Protein AF-A0A4Q2KDT8-F1 (afdb_monomer)

Structure (mmCIF, N/CA/C/O backbone):
data_AF-A0A4Q2KDT8-F1
#
_entry.id   AF-A0A4Q2KDT8-F1
#
loop_
_atom_site.group_PDB
_atom_site.id
_atom_site.type_symbol
_atom_site.label_atom_id
_atom_site.label_alt_id
_atom_site.label_comp_id
_atom_site.label_asym_id
_atom_site.label_entity_id
_atom_site.label_seq_id
_atom_site.pdbx_PDB_ins_code
_atom_site.Cartn_x
_atom_site.Cartn_y
_atom_site.Cartn_z
_atom_site.occupancy
_atom_site.B_iso_or_equiv
_atom_site.auth_seq_id
_atom_site.auth_comp_id
_atom_site.auth_asym_id
_atom_site.auth_atom_id
_atom_site.pdbx_PDB_model_num
ATOM 1 N N . MET A 1 1 ? 7.916 -15.748 7.417 1.00 33.69 1 MET A N 1
ATOM 2 C CA . MET A 1 1 ? 6.650 -15.087 7.020 1.00 33.69 1 MET A CA 1
ATOM 3 C C . MET A 1 1 ? 6.365 -15.453 5.563 1.00 33.69 1 MET A C 1
ATOM 5 O O . MET A 1 1 ? 7.306 -15.429 4.778 1.00 33.69 1 MET A O 1
ATOM 9 N N . GLN A 1 2 ? 5.157 -15.908 5.202 1.00 28.17 2 GLN A N 1
ATOM 10 C CA . GLN A 1 2 ? 4.865 -16.320 3.818 1.00 28.17 2 GLN A CA 1
ATOM 11 C C . GLN A 1 2 ? 5.041 -15.113 2.885 1.00 28.17 2 GLN A C 1
ATOM 13 O O . GLN A 1 2 ? 4.454 -14.059 3.125 1.00 28.17 2 GLN A O 1
ATOM 18 N N . MET A 1 3 ? 5.866 -15.243 1.837 1.00 39.00 3 MET A N 1
ATOM 19 C CA . MET A 1 3 ? 5.819 -14.293 0.723 1.00 39.00 3 MET A CA 1
ATOM 20 C C . MET A 1 3 ? 4.364 -14.237 0.273 1.00 39.00 3 MET A C 1
ATOM 22 O O . MET A 1 3 ? 3.781 -15.286 0.002 1.00 39.00 3 MET A O 1
ATOM 26 N N . LYS A 1 4 ? 3.765 -13.041 0.253 1.00 51.00 4 LYS A N 1
ATOM 27 C CA . LYS A 1 4 ? 2.399 -12.885 -0.237 1.00 51.00 4 LYS A CA 1
ATOM 28 C C . LYS A 1 4 ? 2.351 -13.451 -1.652 1.00 51.00 4 LYS A C 1
ATOM 30 O O . LYS A 1 4 ? 2.942 -12.884 -2.572 1.00 51.00 4 LYS A O 1
ATOM 35 N N . ASN A 1 5 ? 1.695 -14.594 -1.789 1.00 56.81 5 ASN A N 1
ATOM 36 C CA . ASN A 1 5 ? 1.525 -15.252 -3.066 1.00 56.81 5 ASN A CA 1
ATOM 37 C C . ASN A 1 5 ? 0.515 -14.425 -3.851 1.00 56.81 5 ASN A C 1
ATOM 39 O O . ASN A 1 5 ? -0.661 -14.406 -3.500 1.00 56.81 5 ASN A O 1
ATOM 43 N N . TYR A 1 6 ? 0.993 -13.697 -4.860 1.00 63.75 6 TYR A N 1
ATOM 44 C CA . TYR A 1 6 ? 0.096 -13.030 -5.792 1.00 63.75 6 TYR A CA 1
ATOM 45 C C . TYR A 1 6 ? -0.628 -14.105 -6.609 1.00 63.75 6 TYR A C 1
ATOM 47 O O . TYR A 1 6 ? 0.012 -14.899 -7.301 1.00 63.75 6 TYR A O 1
ATOM 55 N N . GLU A 1 7 ? -1.949 -14.160 -6.511 1.00 66.75 7 GLU A N 1
ATOM 56 C CA . GLU A 1 7 ? -2.794 -15.100 -7.248 1.00 66.75 7 GLU A CA 1
ATOM 57 C C . GLU A 1 7 ? -2.907 -14.696 -8.723 1.00 66.75 7 GLU A C 1
ATOM 59 O O . GLU A 1 7 ? -3.059 -15.546 -9.610 1.00 66.75 7 GLU A O 1
ATOM 64 N N . ASP A 1 8 ? -2.793 -13.395 -9.019 1.00 72.62 8 ASP A N 1
ATOM 65 C CA . ASP A 1 8 ? -2.925 -12.897 -10.380 1.00 72.62 8 ASP A CA 1
ATOM 66 C C . ASP A 1 8 ? -1.665 -13.176 -11.215 1.00 72.62 8 ASP A C 1
ATOM 68 O O . ASP A 1 8 ? -0.682 -12.426 -11.227 1.00 72.62 8 ASP A O 1
ATOM 72 N N . LYS A 1 9 ? -1.733 -14.246 -12.017 1.00 73.62 9 LYS A N 1
ATOM 73 C CA . LYS A 1 9 ? -0.688 -14.637 -12.980 1.00 73.62 9 LYS A CA 1
ATOM 74 C C . LYS A 1 9 ? -0.298 -13.509 -13.949 1.00 73.62 9 LYS A C 1
ATOM 76 O O . LYS A 1 9 ? 0.808 -13.528 -14.498 1.00 73.62 9 LYS A O 1
ATOM 81 N N . ARG A 1 10 ? -1.166 -12.510 -14.170 1.00 78.44 10 ARG A N 1
ATOM 82 C CA . ARG A 1 10 ? -0.870 -11.357 -15.036 1.00 78.44 10 ARG A CA 1
ATOM 83 C C . ARG A 1 10 ? 0.247 -10.488 -14.470 1.00 78.44 10 ARG A C 1
ATOM 85 O O . ARG A 1 10 ? 1.001 -9.939 -15.270 1.00 78.44 10 ARG A O 1
ATOM 92 N N . ILE A 1 11 ? 0.409 -10.412 -13.146 1.00 74.56 11 ILE A N 1
ATOM 93 C CA . ILE A 1 11 ? 1.508 -9.677 -12.497 1.00 74.56 11 ILE A CA 1
ATOM 94 C C . ILE A 1 11 ? 2.850 -10.231 -12.979 1.00 74.56 11 ILE A C 1
ATOM 96 O O . ILE A 1 11 ? 3.671 -9.493 -13.523 1.00 74.56 11 ILE A O 1
ATOM 100 N N . PHE A 1 12 ? 3.031 -11.549 -12.891 1.00 75.81 12 PHE A N 1
ATOM 101 C CA . PHE A 1 12 ? 4.254 -12.227 -13.326 1.00 75.81 12 PHE A CA 1
ATOM 102 C C . PHE A 1 12 ? 4.491 -12.092 -14.832 1.00 75.81 12 PHE A C 1
ATOM 104 O O . PHE A 1 12 ? 5.618 -11.849 -15.255 1.00 75.81 12 PHE A O 1
ATOM 111 N N . LYS A 1 13 ? 3.430 -12.184 -15.647 1.00 77.62 13 LYS A N 1
ATOM 112 C CA . LYS A 1 13 ? 3.530 -11.979 -17.100 1.00 77.62 13 LYS A CA 1
ATOM 113 C C . LYS A 1 13 ? 4.038 -10.574 -17.441 1.00 77.62 13 LYS A C 1
ATOM 115 O O . LYS A 1 13 ? 4.933 -10.440 -18.269 1.00 77.62 13 LYS A O 1
ATOM 120 N N . GLN A 1 14 ? 3.487 -9.537 -16.807 1.00 83.88 14 GLN A N 1
ATOM 121 C CA . GLN A 1 14 ? 3.924 -8.159 -17.043 1.00 83.88 14 GLN A CA 1
ATOM 122 C C . GLN A 1 14 ? 5.361 -7.928 -16.559 1.00 83.88 14 GLN A C 1
ATOM 124 O O . GLN A 1 14 ? 6.151 -7.308 -17.260 1.00 83.88 14 GLN A O 1
ATOM 129 N N . LEU A 1 15 ? 5.746 -8.476 -15.408 1.00 78.88 15 LEU A N 1
ATOM 130 C CA . LEU A 1 15 ? 7.118 -8.350 -14.907 1.00 78.88 15 LEU A CA 1
ATOM 131 C C . LEU A 1 15 ? 8.132 -9.094 -15.787 1.00 78.88 15 LEU A C 1
ATOM 133 O O . LEU A 1 15 ? 9.231 -8.595 -16.009 1.00 78.88 15 LEU A O 1
ATOM 137 N N . ALA A 1 16 ? 7.756 -10.236 -16.369 1.00 77.62 16 ALA A N 1
ATOM 138 C CA . ALA A 1 16 ? 8.583 -10.938 -17.350 1.00 77.62 16 ALA A CA 1
ATOM 139 C C . ALA A 1 16 ? 8.778 -10.121 -18.641 1.00 77.62 16 ALA A C 1
ATOM 141 O O . ALA A 1 16 ? 9.883 -10.071 -19.189 1.00 77.62 16 ALA A O 1
ATOM 142 N N . TRP A 1 17 ? 7.726 -9.444 -19.113 1.00 81.25 17 TRP A N 1
ATOM 143 C CA . TRP A 1 17 ? 7.820 -8.523 -20.251 1.00 81.25 17 TRP A CA 1
ATOM 144 C C . TRP A 1 17 ? 8.701 -7.317 -19.926 1.00 81.25 17 TRP A C 1
ATOM 146 O O . TRP A 1 17 ? 9.566 -6.967 -20.727 1.00 81.25 17 TRP A O 1
ATOM 156 N N . ALA A 1 18 ? 8.559 -6.752 -18.724 1.00 84.06 18 ALA A N 1
ATOM 157 C CA . ALA A 1 18 ? 9.415 -5.673 -18.252 1.00 84.06 18 ALA A CA 1
ATOM 158 C C . ALA A 1 18 ? 10.888 -6.083 -18.218 1.00 84.06 18 ALA A C 1
ATOM 160 O O . ALA A 1 18 ? 11.738 -5.410 -18.798 1.00 84.06 18 ALA A O 1
ATOM 161 N N . LYS A 1 19 ? 11.178 -7.248 -17.633 1.00 81.44 19 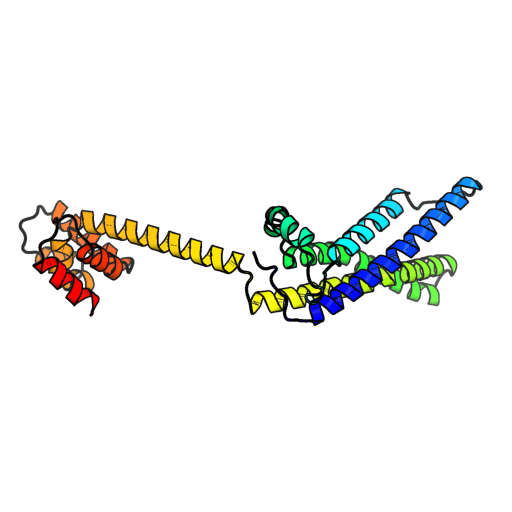LYS A N 1
ATOM 162 C CA . LYS A 1 19 ? 12.523 -7.823 -17.590 1.00 81.44 19 LYS A CA 1
ATOM 163 C C . LYS A 1 19 ? 13.122 -7.977 -18.986 1.00 81.44 19 LYS A C 1
ATOM 165 O O . LYS A 1 19 ? 14.264 -7.582 -19.195 1.00 81.44 19 LYS A O 1
ATOM 170 N N . SER A 1 20 ? 12.350 -8.517 -19.927 1.00 83.88 20 SER A N 1
ATOM 171 C CA . SER A 1 20 ? 12.799 -8.714 -21.309 1.00 83.88 20 SER A CA 1
ATOM 172 C C . SER A 1 20 ? 13.132 -7.380 -21.984 1.00 83.88 20 SER A C 1
ATOM 174 O O . SER A 1 20 ? 14.193 -7.254 -22.591 1.00 83.88 20 SER A O 1
ATOM 176 N N . GLY A 1 21 ? 12.282 -6.361 -21.809 1.00 87.00 21 GLY A N 1
ATOM 177 C CA . GLY A 1 21 ? 12.529 -5.011 -22.320 1.00 87.00 21 GLY A CA 1
ATOM 178 C C . GLY A 1 21 ? 13.798 -4.375 -21.742 1.00 87.00 21 GLY A C 1
ATOM 179 O O . GLY A 1 21 ? 14.623 -3.869 -22.503 1.00 87.00 21 GLY A O 1
ATOM 180 N N . TYR A 1 22 ? 14.019 -4.484 -20.425 1.00 86.88 22 TYR A N 1
ATOM 181 C CA . TYR A 1 22 ? 15.258 -4.019 -19.788 1.00 86.88 22 TYR A CA 1
ATOM 182 C C . TYR A 1 22 ? 16.491 -4.779 -20.269 1.00 86.88 22 TYR A C 1
ATOM 184 O O . TYR A 1 22 ? 17.522 -4.166 -20.516 1.00 86.88 22 TYR A O 1
ATOM 192 N N . THR A 1 23 ? 16.410 -6.100 -20.441 1.00 85.44 23 THR A N 1
ATOM 193 C CA . THR A 1 23 ? 17.538 -6.890 -20.952 1.00 85.44 23 THR A CA 1
ATOM 194 C C . THR A 1 23 ? 17.930 -6.453 -22.360 1.00 85.44 23 THR A C 1
ATOM 196 O O . THR A 1 23 ? 19.110 -6.203 -22.602 1.00 85.44 23 THR A O 1
ATOM 199 N N . ILE A 1 24 ? 16.957 -6.295 -23.262 1.00 88.50 24 ILE A N 1
ATOM 200 C CA . ILE A 1 24 ? 17.212 -5.816 -24.627 1.00 88.50 24 ILE A CA 1
ATOM 201 C C . ILE A 1 24 ? 17.821 -4.409 -24.587 1.00 88.50 24 ILE A C 1
ATOM 203 O O . ILE A 1 24 ? 18.844 -4.169 -25.225 1.00 88.50 24 ILE A O 1
ATOM 207 N N . PHE A 1 25 ? 17.251 -3.495 -23.795 1.00 89.44 25 PHE A N 1
ATOM 208 C CA . PHE A 1 25 ? 17.765 -2.130 -23.666 1.00 89.44 25 PHE A CA 1
ATOM 209 C C . PHE A 1 25 ? 19.204 -2.091 -23.125 1.00 89.44 25 PHE A C 1
ATOM 211 O O . PHE A 1 25 ? 20.046 -1.386 -23.677 1.00 89.44 25 PHE A O 1
ATOM 218 N N . THR A 1 26 ? 19.524 -2.889 -22.100 1.00 88.38 26 THR A N 1
ATOM 219 C CA . THR A 1 26 ? 20.888 -2.989 -21.556 1.00 88.38 26 THR A CA 1
ATOM 220 C C . THR A 1 26 ? 21.882 -3.454 -22.616 1.00 88.38 26 THR A C 1
ATOM 222 O O . THR A 1 26 ? 22.951 -2.862 -22.732 1.00 88.38 26 THR A O 1
ATOM 225 N N . ILE A 1 27 ? 21.536 -4.482 -23.402 1.00 89.56 27 ILE A N 1
ATOM 226 C CA . ILE A 1 27 ? 22.403 -4.990 -24.476 1.00 89.56 27 ILE A CA 1
ATOM 227 C C . ILE A 1 27 ? 22.659 -3.892 -25.513 1.00 89.56 27 ILE A C 1
ATOM 229 O O . ILE A 1 27 ? 23.808 -3.658 -25.880 1.00 89.56 27 ILE A O 1
ATOM 233 N N . LEU A 1 28 ? 21.614 -3.180 -25.945 1.00 88.31 28 LEU A N 1
ATOM 234 C CA . LEU A 1 28 ? 21.740 -2.102 -26.929 1.00 88.31 28 LEU A CA 1
ATOM 235 C C . LEU A 1 28 ? 22.633 -0.960 -26.426 1.00 88.31 28 LEU A C 1
ATOM 237 O O . LEU A 1 28 ? 23.551 -0.547 -27.131 1.00 88.31 28 LEU A O 1
ATOM 241 N N . ILE A 1 29 ? 22.417 -0.482 -25.197 1.00 87.25 29 ILE A N 1
ATOM 242 C CA . ILE A 1 29 ? 23.246 0.580 -24.609 1.00 87.25 29 ILE A CA 1
ATOM 243 C C . ILE A 1 29 ? 24.693 0.119 -24.426 1.00 87.25 29 ILE A C 1
ATOM 245 O O . ILE A 1 29 ? 25.613 0.895 -24.672 1.00 87.25 29 ILE A O 1
ATOM 249 N N . PHE A 1 30 ? 24.911 -1.138 -24.040 1.00 87.44 30 PHE A N 1
ATOM 250 C CA . PHE A 1 30 ? 26.252 -1.696 -23.900 1.00 87.44 30 PHE A CA 1
ATOM 251 C C . PHE A 1 30 ? 27.001 -1.755 -25.240 1.00 87.44 30 PHE A C 1
ATOM 253 O O . PHE A 1 30 ? 28.164 -1.363 -25.309 1.00 87.44 30 PHE A O 1
ATOM 260 N N . LEU A 1 31 ? 26.330 -2.162 -26.323 1.00 87.50 31 LEU A N 1
ATOM 261 C CA . LEU A 1 31 ? 26.911 -2.148 -27.670 1.00 87.50 31 LEU A CA 1
ATOM 262 C C . LEU A 1 31 ? 27.257 -0.726 -28.132 1.00 87.50 31 LEU A C 1
ATOM 264 O O . LEU A 1 31 ? 28.340 -0.505 -28.673 1.00 87.50 31 LEU A O 1
ATOM 268 N N . ILE A 1 32 ? 26.377 0.249 -27.876 1.00 84.62 32 ILE A N 1
ATOM 269 C CA . ILE A 1 32 ? 26.636 1.662 -28.201 1.00 84.62 32 ILE A CA 1
ATOM 270 C C . ILE A 1 32 ? 27.821 2.196 -27.390 1.00 84.62 32 ILE A C 1
ATOM 272 O O . ILE A 1 32 ? 28.681 2.883 -27.938 1.00 84.62 32 ILE A O 1
ATOM 276 N N . PHE A 1 33 ? 27.905 1.844 -26.106 1.00 84.25 33 PHE A N 1
ATOM 277 C CA . PHE A 1 33 ? 29.017 2.223 -25.239 1.00 84.25 33 PHE A CA 1
ATOM 278 C C . PHE A 1 33 ? 30.357 1.677 -25.755 1.00 84.25 33 PHE A C 1
ATOM 280 O O . PHE A 1 33 ? 31.323 2.433 -25.855 1.00 84.25 33 PHE A O 1
ATOM 287 N N . ILE A 1 34 ? 30.414 0.400 -26.157 1.00 85.25 34 ILE A N 1
ATOM 288 C CA . ILE A 1 34 ? 31.614 -0.188 -26.777 1.00 85.25 34 ILE A CA 1
ATOM 289 C C . ILE A 1 34 ? 31.968 0.539 -28.079 1.00 85.25 34 ILE A C 1
ATOM 291 O O . ILE A 1 34 ? 33.131 0.881 -28.290 1.00 85.25 34 ILE A O 1
ATOM 295 N N . GLY A 1 35 ? 30.982 0.814 -28.937 1.00 83.38 35 GLY A N 1
ATOM 296 C CA . GLY A 1 35 ? 31.203 1.546 -30.186 1.00 83.38 35 GLY A CA 1
ATOM 297 C C . GLY A 1 35 ? 31.786 2.944 -29.958 1.00 83.38 35 GLY A C 1
ATOM 298 O O . GLY A 1 35 ? 32.744 3.333 -30.629 1.00 83.38 35 GLY A O 1
ATOM 299 N N . ALA A 1 36 ? 31.270 3.675 -28.966 1.00 80.06 36 ALA A N 1
ATOM 300 C CA . ALA A 1 36 ? 31.794 4.981 -28.570 1.00 80.06 36 ALA A CA 1
ATOM 301 C C . ALA A 1 36 ? 33.237 4.890 -28.040 1.00 80.06 36 ALA A C 1
ATOM 303 O O . ALA A 1 36 ? 34.075 5.735 -28.367 1.00 80.06 36 ALA A O 1
ATOM 304 N N . LEU A 1 37 ? 33.550 3.841 -27.273 1.00 82.12 37 LEU A N 1
ATOM 305 C CA . LEU A 1 37 ? 34.892 3.588 -26.749 1.00 82.12 37 LEU A CA 1
ATOM 306 C C . LEU A 1 37 ? 35.886 3.319 -27.888 1.00 82.12 37 LEU A C 1
ATOM 308 O O . LEU A 1 37 ? 36.930 3.964 -27.950 1.00 82.12 37 LEU A O 1
ATOM 312 N N . ILE A 1 38 ? 35.528 2.455 -28.843 1.00 83.94 38 ILE A N 1
ATOM 313 C CA . ILE A 1 38 ? 36.342 2.172 -30.037 1.00 83.94 38 ILE A CA 1
ATOM 314 C C . ILE A 1 38 ? 36.552 3.442 -30.875 1.00 83.94 38 ILE A C 1
ATOM 316 O O . ILE A 1 38 ? 37.674 3.733 -31.280 1.00 83.94 38 ILE A O 1
ATOM 320 N N . SER A 1 39 ? 35.498 4.233 -31.105 1.00 79.31 39 SER A N 1
ATOM 321 C CA . SER A 1 39 ? 35.597 5.494 -31.857 1.00 79.31 39 SER A CA 1
ATOM 322 C C . SER A 1 39 ? 36.572 6.478 -31.206 1.00 79.31 39 SER A C 1
ATOM 324 O O . SER A 1 39 ? 37.377 7.099 -31.901 1.00 79.31 39 SER A O 1
ATOM 326 N N . THR A 1 40 ? 36.530 6.577 -29.875 1.00 77.88 40 THR A N 1
ATOM 327 C CA . THR A 1 40 ? 37.443 7.423 -29.095 1.00 77.88 40 THR A CA 1
ATOM 328 C C . THR A 1 40 ? 38.892 6.943 -29.227 1.00 77.88 40 THR A C 1
ATOM 330 O O . THR A 1 40 ? 39.787 7.759 -29.433 1.00 77.88 40 THR A O 1
ATOM 333 N N . LEU A 1 41 ? 39.129 5.626 -29.189 1.00 81.19 41 LEU A N 1
ATOM 334 C CA . LEU A 1 41 ? 40.465 5.040 -29.370 1.00 81.19 41 LEU A CA 1
ATOM 335 C C . LEU A 1 41 ? 41.046 5.288 -30.771 1.00 81.19 41 LEU A C 1
ATOM 337 O O . LEU A 1 41 ? 42.256 5.435 -30.910 1.00 81.19 41 LEU A O 1
ATOM 341 N N . ILE A 1 42 ? 40.200 5.367 -31.803 1.00 85.69 42 ILE A N 1
ATOM 342 C CA . ILE A 1 42 ? 40.608 5.628 -33.198 1.00 85.69 42 ILE A CA 1
ATOM 343 C C . ILE A 1 42 ? 40.782 7.144 -33.464 1.00 85.69 42 ILE A C 1
ATOM 345 O O . ILE A 1 42 ? 41.037 7.570 -34.587 1.00 85.69 42 ILE A O 1
ATOM 349 N N . GLY A 1 43 ? 40.661 7.994 -32.437 1.00 74.25 43 GLY A N 1
ATOM 350 C CA . GLY A 1 43 ? 40.866 9.441 -32.557 1.00 74.25 43 GLY A CA 1
ATOM 351 C C . GLY A 1 43 ? 39.712 10.184 -33.236 1.00 74.25 43 GLY A C 1
ATOM 352 O O . GLY A 1 43 ? 39.849 11.361 -33.565 1.00 74.25 43 GLY A O 1
ATOM 353 N N . LYS A 1 44 ? 38.557 9.532 -33.430 1.00 72.31 44 LYS A N 1
ATOM 354 C CA . LYS A 1 44 ? 37.327 10.218 -33.836 1.00 72.31 44 LYS A CA 1
ATOM 355 C C . LYS A 1 44 ? 36.673 10.806 -32.590 1.00 72.31 44 LYS A C 1
ATOM 357 O O . LYS A 1 44 ? 36.236 10.066 -31.708 1.00 72.31 44 LYS A O 1
ATOM 362 N N . THR A 1 45 ? 36.591 12.131 -32.518 1.00 59.09 45 THR A N 1
ATOM 363 C CA . THR A 1 45 ? 35.910 12.842 -31.431 1.00 59.09 45 THR A CA 1
ATOM 364 C C . THR A 1 4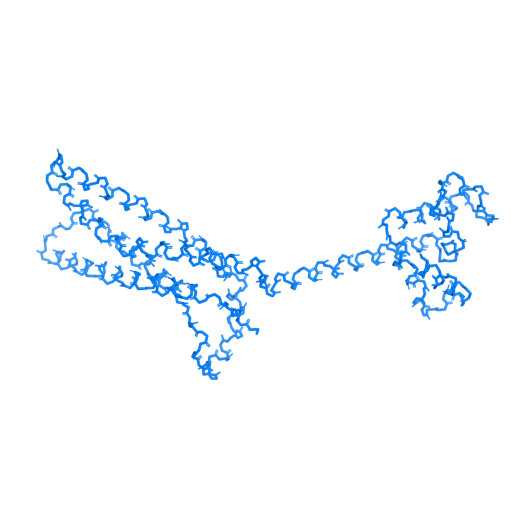5 ? 34.436 12.444 -31.385 1.00 59.09 45 THR A C 1
ATOM 366 O O . THR A 1 45 ? 33.643 12.806 -32.254 1.00 59.09 45 THR A O 1
ATOM 369 N N . VAL A 1 46 ? 34.050 11.695 -30.349 1.00 58.41 46 VAL A N 1
ATOM 370 C CA . VAL A 1 46 ? 32.641 11.452 -30.029 1.00 58.41 46 VAL A CA 1
ATOM 371 C C . VAL A 1 46 ? 32.096 12.741 -29.422 1.00 58.41 46 VAL A C 1
ATOM 373 O O . VAL A 1 46 ? 32.277 13.031 -28.242 1.00 58.41 46 VAL A O 1
ATOM 376 N N . SER A 1 47 ? 31.498 13.566 -30.271 1.00 54.34 47 SER A N 1
ATOM 377 C CA . SER A 1 47 ? 30.943 14.859 -29.891 1.00 54.34 47 SER A CA 1
ATOM 378 C C . SER A 1 47 ? 29.652 14.684 -29.064 1.00 54.34 47 SER A C 1
ATOM 380 O O . SER A 1 47 ? 28.724 13.994 -29.481 1.00 54.34 47 SER A O 1
ATOM 382 N N . TYR A 1 48 ? 29.605 15.332 -27.894 1.00 51.22 48 TYR A N 1
ATOM 383 C CA . TYR A 1 48 ? 28.437 15.705 -27.067 1.00 51.22 48 TYR A CA 1
ATOM 384 C C . TYR A 1 48 ? 27.616 14.683 -26.263 1.00 51.22 48 TYR A C 1
ATOM 386 O O . TYR A 1 48 ? 26.840 15.131 -25.416 1.00 51.22 48 TYR A O 1
ATOM 394 N N . ILE A 1 49 ? 27.780 13.362 -26.385 1.00 56.00 49 ILE A N 1
ATOM 395 C CA . ILE A 1 49 ? 27.132 12.458 -25.412 1.00 56.00 49 ILE A CA 1
ATOM 396 C C . ILE A 1 49 ? 28.074 12.227 -24.235 1.00 56.00 49 ILE A C 1
ATOM 398 O O . ILE A 1 49 ? 29.001 11.425 -24.297 1.00 56.00 49 ILE A O 1
ATOM 402 N N . SER A 1 50 ? 27.816 12.962 -23.153 1.00 67.12 50 SER A N 1
ATOM 403 C CA . SER A 1 50 ? 28.497 12.807 -21.869 1.00 67.12 50 SER A CA 1
ATOM 404 C C . SER A 1 50 ? 28.546 11.330 -21.465 1.00 67.12 50 SER A C 1
ATOM 406 O O . SER A 1 50 ? 27.505 10.676 -21.415 1.00 67.12 50 SER A O 1
ATOM 408 N N . TRP A 1 51 ? 29.730 10.800 -21.141 1.00 73.00 51 TRP A N 1
ATOM 409 C CA . TRP A 1 51 ? 29.907 9.435 -20.616 1.00 73.00 51 TRP A CA 1
ATOM 410 C C . TRP A 1 51 ? 28.947 9.119 -19.459 1.00 73.00 51 TRP A C 1
ATOM 412 O O . TRP A 1 51 ? 28.478 7.990 -19.308 1.00 73.00 51 TRP A O 1
ATOM 422 N N . TRP A 1 52 ? 28.574 10.153 -18.702 1.00 75.81 52 TRP A N 1
ATOM 423 C CA . TRP A 1 52 ? 27.576 10.099 -17.644 1.00 75.81 52 TRP A CA 1
ATOM 424 C C . TRP A 1 52 ? 26.186 9.675 -18.123 1.00 75.81 52 TRP A C 1
ATOM 426 O O . TRP A 1 52 ? 25.494 8.976 -17.389 1.00 75.81 52 TRP A O 1
ATOM 436 N N . LEU A 1 53 ? 25.780 10.027 -19.347 1.00 77.56 53 LEU A N 1
ATOM 437 C CA . LEU A 1 53 ? 24.503 9.593 -19.914 1.00 77.56 53 LEU A CA 1
ATOM 438 C C . LEU A 1 53 ? 24.495 8.079 -20.154 1.00 77.56 53 LEU A C 1
ATOM 440 O O . LEU A 1 53 ? 23.530 7.418 -19.785 1.00 77.56 53 LEU A O 1
ATOM 444 N N . TYR A 1 54 ? 25.574 7.508 -20.697 1.00 77.25 54 TYR A N 1
ATOM 445 C CA . TYR A 1 54 ? 25.675 6.057 -20.892 1.00 77.25 54 TYR A CA 1
ATOM 446 C C . TYR A 1 54 ? 25.651 5.302 -19.564 1.00 77.25 54 TYR A C 1
ATOM 448 O O . TYR A 1 54 ? 24.898 4.339 -19.413 1.00 77.25 54 TYR A O 1
ATOM 456 N N . ILE A 1 55 ? 26.419 5.780 -18.581 1.00 80.81 55 ILE A N 1
ATOM 457 C CA . ILE A 1 55 ? 26.443 5.210 -17.229 1.00 80.81 55 ILE A CA 1
ATOM 458 C C . ILE A 1 55 ? 25.048 5.288 -16.596 1.00 80.81 55 ILE A C 1
ATOM 460 O O . ILE A 1 55 ? 24.552 4.294 -16.068 1.00 80.81 55 ILE A O 1
ATOM 464 N N . TYR A 1 56 ? 24.371 6.432 -16.705 1.00 83.00 56 TYR A N 1
ATOM 465 C CA . TYR A 1 56 ? 23.012 6.616 -16.200 1.00 83.00 56 TYR A CA 1
ATOM 466 C C . TYR A 1 56 ? 22.001 5.669 -16.869 1.00 83.00 56 TYR A C 1
ATOM 468 O O . TYR A 1 56 ? 21.186 5.036 -16.190 1.00 83.00 56 TYR A O 1
ATOM 476 N N . LEU A 1 57 ? 22.058 5.517 -18.195 1.00 83.31 57 LEU A N 1
ATOM 477 C CA . LEU A 1 57 ? 21.174 4.610 -18.932 1.00 83.31 57 LEU A CA 1
ATOM 478 C C . LEU A 1 57 ? 21.412 3.140 -18.551 1.00 83.31 57 LEU A C 1
ATOM 480 O O . LEU A 1 57 ? 20.440 2.403 -18.381 1.00 83.31 57 LEU A O 1
ATOM 484 N N . LEU A 1 58 ? 22.666 2.732 -18.335 1.00 83.31 58 LEU A N 1
ATOM 485 C CA . LEU A 1 58 ? 23.006 1.391 -17.848 1.00 83.31 58 LEU A CA 1
ATOM 486 C C . LEU A 1 58 ? 22.501 1.156 -16.422 1.00 83.31 58 LEU A C 1
ATOM 488 O O . LEU A 1 58 ? 21.821 0.161 -16.178 1.00 83.31 58 LEU A O 1
ATOM 492 N N . ILE A 1 59 ? 22.771 2.081 -15.494 1.00 84.06 59 ILE A N 1
ATOM 493 C CA . ILE A 1 59 ? 22.333 1.970 -14.094 1.00 84.06 59 ILE A CA 1
ATOM 494 C C . ILE A 1 59 ? 20.808 1.872 -14.020 1.00 84.06 59 ILE A C 1
ATOM 496 O O . ILE A 1 59 ? 20.282 0.963 -13.380 1.00 84.06 59 ILE A O 1
ATOM 500 N N . THR A 1 60 ? 20.083 2.759 -14.710 1.00 81.00 60 THR A N 1
ATOM 501 C CA . THR A 1 60 ? 18.612 2.717 -14.708 1.00 81.00 60 THR A CA 1
ATOM 502 C C . THR A 1 60 ? 18.076 1.419 -15.312 1.00 81.00 60 THR A C 1
ATOM 504 O O . THR A 1 60 ? 17.126 0.853 -14.778 1.00 81.00 60 THR A O 1
ATOM 507 N N . SER A 1 61 ? 18.708 0.882 -16.357 1.00 82.81 61 SER A N 1
ATOM 508 C CA . SER A 1 61 ? 18.306 -0.407 -16.931 1.00 82.81 61 SER A CA 1
ATOM 509 C C . SER A 1 61 ? 18.551 -1.586 -15.983 1.00 82.81 61 SER A C 1
ATOM 511 O O . SER A 1 61 ? 17.693 -2.456 -15.829 1.00 82.81 61 SER A O 1
ATOM 513 N N . ILE A 1 62 ? 19.695 -1.603 -15.292 1.00 82.88 62 ILE A N 1
ATOM 514 C CA . ILE A 1 62 ? 20.036 -2.639 -14.307 1.00 82.88 62 ILE A CA 1
ATOM 515 C C . ILE A 1 62 ? 19.066 -2.594 -13.122 1.00 82.88 62 ILE A C 1
ATOM 517 O O . ILE A 1 62 ? 18.554 -3.634 -12.707 1.00 82.88 62 ILE A O 1
ATOM 521 N N . ILE A 1 63 ? 18.760 -1.401 -12.606 1.00 81.31 63 ILE A N 1
ATOM 522 C CA . ILE A 1 63 ? 17.788 -1.231 -11.519 1.00 81.31 63 ILE A CA 1
ATOM 523 C C . ILE A 1 63 ? 16.394 -1.691 -11.976 1.00 81.31 63 ILE A C 1
ATOM 525 O O . ILE A 1 63 ? 15.736 -2.444 -11.258 1.00 81.31 63 ILE A O 1
ATOM 529 N N . GLY A 1 64 ? 15.967 -1.334 -13.192 1.00 75.88 64 GLY A N 1
ATOM 530 C CA . GLY A 1 64 ? 14.702 -1.800 -13.771 1.00 75.88 64 GLY A CA 1
ATOM 531 C C . GLY A 1 64 ? 14.631 -3.317 -13.917 1.00 75.88 64 GLY A C 1
ATOM 532 O O . GLY A 1 64 ? 13.620 -3.941 -13.578 1.00 75.88 64 GLY A O 1
ATOM 533 N N . TRP A 1 65 ? 15.737 -3.941 -14.322 1.00 80.12 65 TRP A N 1
ATOM 534 C CA . TRP A 1 65 ? 15.876 -5.393 -14.376 1.00 80.12 65 TRP A CA 1
ATOM 535 C C . TRP A 1 65 ? 15.765 -6.040 -12.987 1.00 80.12 65 TRP A C 1
ATOM 537 O O . TRP A 1 65 ? 15.046 -7.028 -12.824 1.00 80.12 65 TRP A O 1
ATOM 547 N N . MET A 1 66 ? 16.397 -5.458 -11.961 1.00 77.75 66 MET A N 1
ATOM 548 C CA . MET A 1 66 ? 16.282 -5.917 -10.570 1.00 77.75 66 MET A CA 1
ATOM 549 C C . MET A 1 66 ? 14.865 -5.749 -10.007 1.00 77.75 66 MET A C 1
ATOM 551 O O . MET A 1 66 ? 14.403 -6.584 -9.230 1.00 77.75 66 MET A O 1
ATOM 555 N N . ILE A 1 67 ? 14.154 -4.688 -10.390 1.00 72.50 67 ILE A N 1
ATOM 556 C CA . ILE A 1 67 ? 12.756 -4.457 -9.996 1.00 72.50 67 ILE A CA 1
ATOM 557 C C . ILE A 1 67 ? 11.821 -5.464 -10.669 1.00 72.50 67 ILE A C 1
ATOM 559 O O . ILE A 1 67 ? 10.867 -5.926 -10.046 1.00 72.50 67 ILE A O 1
ATOM 563 N N . SER A 1 68 ? 12.143 -5.851 -11.902 1.00 68.44 68 SER A N 1
ATOM 564 C CA . SER A 1 68 ? 11.388 -6.823 -12.699 1.00 68.44 68 SER A CA 1
ATOM 565 C C . SER A 1 68 ? 11.710 -8.283 -12.354 1.00 68.44 68 SER A C 1
ATOM 567 O O . SER A 1 68 ? 11.053 -9.197 -12.854 1.00 68.44 68 SER A O 1
ATOM 569 N N . ASN A 1 69 ? 12.710 -8.535 -11.502 1.00 66.62 69 ASN A N 1
ATOM 570 C CA . ASN A 1 69 ? 13.002 -9.875 -11.006 1.00 66.62 69 ASN A CA 1
ATOM 571 C C . ASN A 1 69 ? 11.934 -10.308 -10.003 1.00 66.62 69 ASN A C 1
ATOM 573 O O . ASN A 1 69 ? 12.014 -10.030 -8.808 1.00 66.62 69 ASN A O 1
ATOM 577 N N . VAL A 1 70 ? 10.960 -11.061 -10.501 1.00 55.38 70 VAL A N 1
ATOM 578 C CA . VAL A 1 70 ? 10.019 -11.809 -9.673 1.00 55.38 70 VAL A CA 1
ATOM 579 C C . VAL A 1 70 ? 10.095 -13.273 -10.068 1.00 55.38 70 VAL A C 1
ATOM 581 O O . VAL A 1 70 ? 9.945 -13.625 -11.237 1.00 55.38 70 VAL A O 1
ATOM 584 N N . LYS A 1 71 ? 10.383 -14.128 -9.083 1.00 47.62 71 LYS A N 1
ATOM 585 C CA . LYS A 1 71 ? 10.378 -15.577 -9.276 1.00 47.62 71 LYS A CA 1
ATOM 586 C C . LYS A 1 71 ? 8.929 -16.082 -9.219 1.00 47.62 71 LYS A C 1
ATOM 588 O O . LYS A 1 71 ? 8.222 -15.719 -8.278 1.00 47.62 71 LYS A O 1
ATOM 593 N N . PRO A 1 72 ? 8.470 -16.874 -10.202 1.00 41.06 72 PRO A N 1
ATOM 594 C CA . PRO A 1 72 ? 7.158 -17.508 -10.145 1.00 41.06 72 PRO A CA 1
ATOM 595 C C . PRO A 1 72 ? 7.102 -18.557 -9.021 1.00 41.06 72 PRO A C 1
ATOM 597 O O . PRO A 1 72 ? 8.100 -19.190 -8.691 1.00 41.06 72 PRO A O 1
ATOM 600 N N . ILE A 1 73 ? 5.907 -18.751 -8.460 1.00 39.00 73 ILE A N 1
ATOM 601 C CA . ILE A 1 73 ? 5.625 -19.562 -7.258 1.00 39.00 73 ILE A CA 1
ATOM 602 C C . ILE A 1 73 ? 5.852 -21.082 -7.450 1.00 39.00 73 ILE A C 1
ATOM 604 O O . ILE A 1 73 ? 5.875 -21.819 -6.473 1.00 39.00 73 ILE A O 1
ATOM 608 N N . ASN A 1 74 ? 6.092 -21.570 -8.671 1.00 31.97 74 ASN A N 1
ATOM 609 C CA . ASN A 1 74 ? 6.172 -23.013 -8.949 1.00 31.97 74 ASN A CA 1
ATOM 610 C C . ASN A 1 74 ? 7.588 -23.613 -9.035 1.00 31.97 74 ASN A C 1
ATOM 612 O O . ASN A 1 74 ? 7.716 -24.789 -9.368 1.00 31.97 74 ASN A O 1
ATOM 616 N N . GLU A 1 75 ? 8.649 -22.871 -8.714 1.00 36.12 75 GLU A N 1
ATOM 617 C CA . GLU A 1 75 ? 9.959 -23.493 -8.478 1.00 36.12 75 GLU A CA 1
ATOM 618 C C . GLU A 1 75 ? 10.107 -23.815 -6.992 1.00 36.12 75 GLU A C 1
ATOM 620 O O . GLU A 1 75 ? 10.142 -22.912 -6.155 1.00 36.12 75 GLU A O 1
ATOM 625 N N . ASN A 1 76 ? 10.200 -25.109 -6.668 1.00 34.91 76 ASN A N 1
ATOM 626 C CA . ASN A 1 76 ? 10.513 -25.592 -5.325 1.00 34.91 76 ASN A CA 1
ATOM 627 C C . ASN A 1 76 ? 11.727 -24.830 -4.771 1.00 34.91 76 ASN A C 1
ATOM 629 O O . ASN A 1 76 ? 12.861 -25.026 -5.212 1.00 34.91 76 ASN A O 1
ATOM 633 N N . LEU A 1 77 ? 11.488 -23.947 -3.799 1.00 45.62 77 LEU A N 1
ATOM 634 C CA . LEU A 1 77 ? 12.543 -23.191 -3.134 1.00 45.62 77 LEU A CA 1
ATOM 635 C C . LEU A 1 77 ? 13.462 -24.177 -2.402 1.00 45.62 77 LEU A C 1
ATOM 637 O O . LEU A 1 77 ? 13.073 -24.800 -1.417 1.00 45.62 77 LEU A O 1
ATOM 641 N N . THR A 1 78 ? 14.697 -24.326 -2.879 1.00 44.25 78 THR A N 1
ATOM 642 C CA . THR A 1 78 ? 15.745 -25.098 -2.187 1.00 44.25 78 THR A CA 1
ATOM 643 C C . THR A 1 78 ? 15.925 -24.638 -0.732 1.00 44.25 78 THR A C 1
ATOM 645 O O . THR A 1 78 ? 15.927 -23.438 -0.466 1.00 44.25 78 THR A O 1
ATOM 648 N N . LYS A 1 79 ? 16.174 -25.572 0.205 1.00 44.50 79 LYS A N 1
ATOM 649 C CA . LYS A 1 79 ? 16.359 -25.316 1.658 1.00 44.50 79 LYS A CA 1
ATOM 650 C C . LYS A 1 79 ? 17.299 -24.142 1.990 1.00 44.50 79 LYS A C 1
ATOM 652 O O . LYS A 1 79 ? 17.039 -23.390 2.921 1.00 44.50 79 LYS A O 1
ATOM 657 N N . LYS A 1 80 ? 18.348 -23.928 1.190 1.00 42.88 80 LYS A N 1
ATOM 658 C CA . LYS A 1 80 ? 19.312 -22.821 1.356 1.00 42.88 80 LYS A CA 1
ATOM 659 C C . LYS A 1 80 ? 18.690 -21.433 1.124 1.00 42.88 80 LYS A C 1
ATOM 661 O O . LYS A 1 80 ? 19.112 -20.449 1.714 1.00 42.88 80 LYS A O 1
ATOM 666 N N . GLN A 1 81 ? 17.662 -21.352 0.279 1.00 41.31 81 GLN A N 1
ATOM 667 C CA . GLN A 1 81 ? 16.914 -20.122 0.011 1.00 41.31 81 GLN A CA 1
ATOM 668 C C . GLN A 1 81 ? 15.834 -19.850 1.061 1.00 41.31 81 GLN A C 1
ATOM 670 O O . GLN A 1 81 ? 15.396 -18.709 1.143 1.00 41.31 81 GLN A O 1
ATOM 675 N N . MET A 1 82 ? 15.436 -20.857 1.854 1.00 41.12 82 MET A N 1
ATOM 676 C CA . MET A 1 82 ? 14.529 -20.688 2.994 1.00 41.12 82 MET A CA 1
ATOM 677 C C . MET A 1 82 ? 15.217 -20.023 4.194 1.00 41.12 82 MET A C 1
ATOM 679 O O . MET A 1 82 ? 14.587 -19.216 4.864 1.00 41.12 82 MET A O 1
ATOM 683 N N . GLN A 1 83 ? 16.510 -20.285 4.419 1.00 42.56 83 GLN A N 1
ATOM 684 C CA . GLN A 1 83 ? 17.294 -19.607 5.466 1.00 42.56 83 GLN A CA 1
ATOM 685 C C . GLN A 1 83 ? 17.522 -18.114 5.162 1.00 42.56 83 GLN A C 1
ATOM 687 O O . GLN A 1 83 ? 17.441 -17.289 6.060 1.00 42.56 83 GLN A O 1
ATOM 692 N N . ASN A 1 84 ? 17.665 -17.736 3.886 1.00 44.78 84 ASN A N 1
ATOM 693 C CA . ASN A 1 84 ? 17.771 -16.330 3.455 1.00 44.78 84 ASN A CA 1
ATOM 694 C C . ASN A 1 84 ? 16.437 -15.548 3.482 1.00 44.78 84 ASN A C 1
ATOM 696 O O . ASN A 1 84 ? 16.373 -14.418 2.994 1.00 44.78 84 ASN A O 1
ATOM 700 N N . ILE A 1 85 ? 15.347 -16.142 3.980 1.00 44.22 85 ILE A N 1
ATOM 701 C CA . ILE A 1 85 ? 14.049 -15.460 4.126 1.00 44.22 85 ILE A CA 1
ATOM 702 C C . ILE A 1 85 ? 14.036 -14.589 5.389 1.00 44.22 85 ILE A C 1
ATOM 704 O O . ILE A 1 85 ? 13.374 -13.556 5.384 1.00 44.22 85 ILE A O 1
ATOM 708 N N . GLU A 1 86 ? 14.791 -14.956 6.429 1.00 40.09 86 GLU A N 1
ATOM 709 C CA . GLU A 1 86 ? 14.881 -14.175 7.673 1.00 40.09 86 GLU A CA 1
ATOM 710 C C . GLU A 1 86 ? 15.671 -12.868 7.488 1.00 40.09 86 GLU A C 1
ATOM 712 O O . GLU A 1 86 ? 15.278 -11.838 8.022 1.00 40.09 86 GLU A O 1
ATOM 717 N N . GLU A 1 87 ? 16.707 -12.844 6.640 1.00 38.41 87 GLU A N 1
ATOM 718 C CA . GLU A 1 87 ? 17.419 -11.596 6.302 1.00 38.41 87 GLU A CA 1
ATOM 719 C C . GLU A 1 87 ? 16.623 -10.683 5.349 1.00 38.41 87 GLU A C 1
ATOM 721 O O . GLU A 1 87 ? 16.766 -9.459 5.388 1.00 38.41 87 GLU A O 1
ATOM 726 N N . ARG A 1 88 ? 15.709 -11.243 4.538 1.00 41.66 88 ARG A N 1
ATOM 727 C CA . ARG A 1 88 ? 14.790 -10.453 3.690 1.00 41.66 88 ARG A CA 1
ATOM 728 C C . ARG A 1 88 ? 13.760 -9.657 4.484 1.00 41.66 88 ARG A C 1
ATOM 730 O O . ARG A 1 88 ? 13.156 -8.754 3.910 1.00 41.66 88 ARG A O 1
ATOM 737 N N . ASP A 1 89 ? 13.573 -9.961 5.766 1.00 41.31 89 ASP A N 1
ATOM 738 C CA . ASP A 1 89 ? 12.535 -9.373 6.618 1.00 41.31 89 ASP A CA 1
ATOM 739 C C . ASP A 1 89 ? 12.752 -7.856 6.837 1.00 41.31 89 ASP A C 1
ATOM 741 O O . ASP A 1 89 ? 11.794 -7.082 6.952 1.00 41.31 89 ASP A O 1
ATOM 745 N N . ILE A 1 90 ? 14.012 -7.398 6.778 1.00 36.94 90 ILE A N 1
ATOM 746 C CA . ILE A 1 90 ? 14.395 -5.976 6.849 1.00 36.94 90 ILE A CA 1
ATOM 747 C C . ILE A 1 90 ? 14.120 -5.257 5.512 1.00 36.94 90 ILE A C 1
ATOM 749 O O . ILE A 1 90 ? 13.572 -4.150 5.506 1.00 36.94 90 ILE A O 1
ATOM 753 N N . GLU A 1 91 ? 14.407 -5.896 4.372 1.00 37.91 91 GLU A N 1
ATOM 754 C CA . GLU A 1 91 ? 14.118 -5.347 3.036 1.00 37.91 91 GLU A CA 1
ATOM 755 C C . GLU A 1 91 ? 12.610 -5.274 2.742 1.00 37.91 91 GLU A C 1
ATOM 757 O O . GLU A 1 91 ? 12.134 -4.284 2.176 1.00 37.91 91 GLU A O 1
ATOM 762 N N . THR A 1 92 ? 11.820 -6.268 3.168 1.00 45.28 92 THR A N 1
ATOM 763 C CA . THR A 1 92 ? 10.363 -6.295 2.942 1.00 45.28 92 THR A CA 1
ATOM 764 C C . THR A 1 92 ? 9.594 -5.243 3.736 1.00 45.28 92 THR A C 1
ATOM 766 O O . THR A 1 92 ? 8.518 -4.824 3.303 1.00 45.28 92 THR A O 1
ATOM 769 N N . LYS A 1 93 ? 10.138 -4.763 4.863 1.00 41.81 93 LYS A N 1
ATOM 770 C CA . LYS A 1 93 ? 9.535 -3.672 5.647 1.00 41.81 93 LYS A CA 1
ATOM 771 C C . LYS A 1 93 ? 9.739 -2.302 5.001 1.00 41.81 93 LYS A C 1
ATOM 773 O O . LYS A 1 93 ? 8.845 -1.458 5.077 1.00 41.81 93 LYS A O 1
ATOM 778 N N . PHE A 1 94 ? 10.881 -2.091 4.344 1.00 39.66 94 PHE A N 1
ATOM 779 C CA . PHE A 1 94 ? 11.223 -0.814 3.712 1.00 39.66 94 PHE A CA 1
ATOM 780 C C . PHE A 1 94 ? 10.790 -0.711 2.240 1.00 39.66 94 PHE A C 1
ATOM 782 O O . PHE A 1 94 ? 10.565 0.399 1.761 1.00 39.66 94 PHE A O 1
ATOM 789 N N . TRP A 1 95 ? 10.550 -1.832 1.546 1.00 50.94 95 TRP A N 1
ATOM 790 C CA . TRP A 1 95 ? 10.172 -1.833 0.127 1.00 50.94 95 TRP A CA 1
ATOM 791 C C . TRP A 1 95 ? 8.978 -2.748 -0.190 1.00 50.94 95 TRP A C 1
ATOM 793 O O . TRP A 1 95 ? 9.119 -3.825 -0.766 1.00 50.94 95 TRP A O 1
ATOM 803 N N . ASN A 1 96 ? 7.760 -2.281 0.113 1.00 67.44 96 ASN A N 1
ATOM 804 C CA . ASN A 1 96 ? 6.528 -2.874 -0.429 1.00 67.44 96 ASN A CA 1
ATOM 805 C C . ASN A 1 96 ? 6.609 -2.906 -1.972 1.00 67.44 96 ASN A C 1
ATOM 807 O O . ASN A 1 96 ? 6.862 -1.872 -2.590 1.00 67.44 96 ASN A O 1
ATOM 811 N N . ALA A 1 97 ? 6.360 -4.066 -2.591 1.00 67.44 97 ALA A N 1
ATOM 812 C CA . ALA A 1 97 ? 6.375 -4.244 -4.046 1.00 67.44 97 ALA A CA 1
ATOM 813 C C . ALA A 1 97 ? 5.481 -3.234 -4.790 1.00 67.44 97 ALA A C 1
ATOM 815 O O . ALA A 1 97 ? 5.874 -2.728 -5.839 1.00 67.44 97 ALA A O 1
ATOM 816 N N . GLU A 1 98 ? 4.327 -2.868 -4.222 1.00 73.38 98 GLU A N 1
ATOM 817 C CA . GLU A 1 98 ? 3.461 -1.813 -4.762 1.00 73.38 98 GLU A CA 1
ATOM 818 C C . GLU A 1 98 ? 4.171 -0.452 -4.771 1.00 73.38 98 GLU A C 1
ATOM 820 O O . GLU A 1 98 ? 4.175 0.232 -5.791 1.00 73.38 98 GLU A O 1
ATOM 825 N N . LYS A 1 99 ? 4.821 -0.073 -3.661 1.00 73.88 99 LYS A N 1
ATOM 826 C CA . LYS A 1 99 ? 5.570 1.191 -3.553 1.00 73.88 99 LYS A CA 1
ATOM 827 C C . LYS A 1 99 ? 6.790 1.201 -4.475 1.00 73.88 99 LYS A C 1
ATOM 829 O O . LYS A 1 99 ? 7.043 2.207 -5.127 1.00 73.88 99 LYS A O 1
ATOM 834 N N . LYS A 1 100 ? 7.508 0.078 -4.563 1.00 76.00 100 LYS A N 1
ATOM 835 C CA . LYS A 1 100 ? 8.667 -0.113 -5.445 1.00 76.00 100 LYS A CA 1
ATOM 836 C C . LYS A 1 100 ? 8.275 0.076 -6.911 1.00 76.00 100 LYS A C 1
ATOM 838 O O . LYS A 1 100 ? 8.895 0.877 -7.601 1.00 76.00 100 LYS A O 1
ATOM 843 N N . LEU A 1 101 ? 7.216 -0.599 -7.364 1.00 79.00 101 LEU A N 1
ATOM 844 C CA . LEU A 1 101 ? 6.717 -0.468 -8.736 1.00 79.00 101 LEU A CA 1
ATOM 845 C C . LEU A 1 101 ? 6.135 0.922 -9.013 1.00 79.00 101 LEU A C 1
ATOM 847 O O . LEU A 1 101 ? 6.324 1.442 -10.108 1.00 79.00 101 LEU A O 1
ATOM 851 N N . PHE A 1 102 ? 5.483 1.550 -8.032 1.00 81.12 102 PHE A N 1
ATOM 852 C CA . PHE A 1 102 ? 4.969 2.912 -8.165 1.00 81.12 102 PHE A CA 1
ATOM 853 C C . PHE A 1 102 ? 6.091 3.938 -8.357 1.00 81.12 102 PHE A C 1
ATOM 855 O O . PHE A 1 102 ? 6.099 4.652 -9.358 1.00 81.12 102 PHE A O 1
ATOM 862 N N . ILE A 1 103 ? 7.070 3.972 -7.447 1.00 79.56 103 ILE A N 1
ATOM 863 C CA . ILE A 1 103 ? 8.229 4.876 -7.536 1.00 79.56 103 ILE A CA 1
ATOM 864 C C . ILE A 1 103 ? 8.968 4.644 -8.853 1.00 79.56 103 ILE A C 1
ATOM 866 O O . ILE A 1 103 ? 9.301 5.594 -9.559 1.00 79.56 103 ILE A O 1
ATOM 870 N N . TRP A 1 104 ? 9.158 3.378 -9.225 1.00 82.19 104 TRP A N 1
ATOM 871 C CA . TRP A 1 104 ? 9.805 3.034 -10.480 1.00 82.19 104 TRP A CA 1
ATOM 872 C C . TRP A 1 104 ? 9.019 3.502 -11.706 1.00 82.19 104 TRP A C 1
ATOM 874 O O . TRP A 1 104 ? 9.606 4.047 -12.632 1.00 82.19 104 TRP A O 1
ATOM 884 N N . SER A 1 105 ? 7.689 3.380 -11.697 1.00 80.00 105 SER A N 1
ATOM 885 C CA . SER A 1 105 ? 6.849 3.873 -12.794 1.00 80.00 105 SER A CA 1
ATOM 886 C C . SER A 1 105 ? 6.925 5.394 -12.973 1.00 80.00 105 SER A C 1
ATOM 888 O O . SER A 1 105 ? 6.855 5.873 -14.102 1.00 80.00 105 SER A O 1
ATOM 890 N N . ILE A 1 106 ? 7.139 6.155 -11.891 1.00 80.25 106 ILE A N 1
ATOM 891 C CA . ILE A 1 106 ? 7.364 7.607 -11.960 1.00 80.25 106 ILE A CA 1
ATOM 892 C C . ILE A 1 106 ? 8.721 7.898 -12.601 1.00 80.25 106 ILE A C 1
ATOM 894 O O . ILE A 1 106 ? 8.797 8.709 -13.521 1.00 80.25 106 ILE A O 1
ATOM 898 N N . ILE A 1 107 ? 9.782 7.215 -12.168 1.00 79.75 107 ILE A N 1
ATOM 899 C CA . ILE A 1 107 ? 11.122 7.373 -12.755 1.00 79.75 107 ILE A CA 1
ATOM 900 C C . ILE A 1 107 ? 11.094 7.019 -14.250 1.00 79.75 107 ILE A C 1
ATOM 902 O O . ILE A 1 107 ? 11.668 7.731 -15.072 1.00 79.75 107 ILE A O 1
ATOM 906 N N . GLU A 1 108 ? 10.363 5.967 -14.618 1.00 77.19 108 GLU A N 1
ATOM 907 C CA . GLU A 1 108 ? 10.214 5.536 -16.008 1.00 77.19 108 GLU A CA 1
ATOM 908 C C . GLU A 1 108 ? 9.364 6.484 -16.868 1.00 77.19 108 GLU A C 1
ATOM 910 O O . GLU A 1 108 ? 9.568 6.571 -18.079 1.00 77.19 108 GLU A O 1
ATOM 915 N N . SER A 1 109 ? 8.449 7.251 -16.266 1.00 73.81 109 SER A N 1
ATOM 916 C CA . SER A 1 109 ? 7.604 8.204 -17.002 1.00 73.81 109 SER A CA 1
ATOM 917 C C . SER A 1 109 ? 8.411 9.292 -17.723 1.00 73.81 109 SER A C 1
ATOM 919 O O . SER A 1 109 ? 8.006 9.758 -18.788 1.00 73.81 109 SER A O 1
ATOM 921 N N . VAL A 1 110 ? 9.607 9.617 -17.221 1.00 74.69 110 VAL A N 1
ATOM 922 C CA . VAL A 1 110 ? 10.549 10.524 -17.892 1.00 74.69 110 VAL A CA 1
ATOM 923 C C . VAL A 1 110 ? 10.967 9.964 -19.256 1.00 74.69 110 VAL A C 1
ATOM 925 O O . VAL A 1 110 ? 11.050 10.711 -20.227 1.00 74.69 110 VAL A O 1
ATOM 928 N N . PHE A 1 111 ? 11.162 8.648 -19.383 1.00 70.00 111 PHE A N 1
ATOM 929 C CA . PHE A 1 111 ? 11.531 8.016 -20.656 1.00 70.00 111 PHE A CA 1
ATOM 930 C C . PHE A 1 111 ? 10.364 7.940 -21.646 1.00 70.00 111 PHE A C 1
ATOM 932 O O . PHE A 1 111 ? 10.593 7.951 -22.854 1.00 70.00 111 PHE A O 1
ATOM 939 N N . ILE A 1 112 ? 9.118 7.940 -21.161 1.00 71.12 112 ILE A N 1
ATOM 940 C CA . ILE A 1 112 ? 7.932 8.070 -22.020 1.00 71.12 112 ILE A CA 1
ATOM 941 C C . ILE A 1 112 ? 7.927 9.444 -22.705 1.00 71.12 112 ILE A C 1
ATOM 943 O O . ILE A 1 112 ? 7.630 9.530 -23.894 1.00 71.12 112 ILE A O 1
ATOM 947 N N . LEU A 1 113 ? 8.322 10.510 -22.000 1.00 71.62 113 LEU A N 1
ATOM 948 C CA . LEU A 1 113 ? 8.461 11.841 -22.601 1.00 71.62 113 LEU A CA 1
ATOM 949 C C . LEU A 1 113 ? 9.546 11.855 -23.688 1.00 71.62 113 LEU A C 1
ATOM 951 O O . LEU A 1 113 ? 9.289 12.341 -24.786 1.00 71.62 113 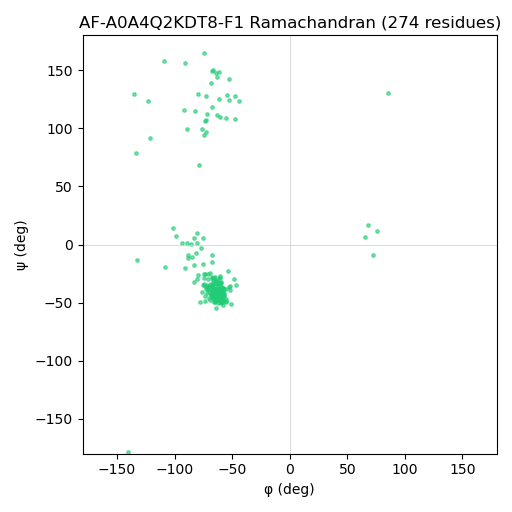LEU A O 1
ATOM 955 N N . TRP A 1 114 ? 10.714 11.250 -23.436 1.00 69.44 114 TRP A N 1
ATOM 956 C CA . TRP A 1 114 ? 11.771 11.096 -24.451 1.00 69.44 114 TRP A CA 1
ATOM 957 C C . TRP A 1 114 ? 11.296 10.330 -25.692 1.00 69.44 114 TRP A C 1
ATOM 959 O O . TRP A 1 114 ? 11.621 10.707 -26.817 1.00 69.44 114 TRP A O 1
ATOM 969 N N . TYR A 1 115 ? 10.481 9.292 -25.504 1.00 72.06 115 TYR A N 1
ATOM 970 C CA . TYR A 1 115 ? 9.867 8.555 -26.606 1.00 72.06 115 TYR A CA 1
ATOM 971 C C . TYR A 1 115 ? 8.900 9.422 -27.431 1.00 72.06 115 TYR A C 1
ATOM 973 O O . TYR A 1 115 ? 8.933 9.378 -28.661 1.00 72.06 115 TYR A O 1
ATOM 981 N N . LEU A 1 116 ? 8.073 10.249 -26.778 1.00 76.56 116 LEU A N 1
ATOM 982 C CA . LEU A 1 116 ? 7.171 11.186 -27.461 1.00 76.56 116 LEU A CA 1
ATOM 983 C C . LEU A 1 116 ? 7.944 12.242 -28.269 1.00 76.56 116 LEU A C 1
ATOM 985 O O . LEU A 1 116 ? 7.565 12.528 -29.403 1.00 76.56 116 LEU A O 1
ATOM 989 N N . PHE A 1 117 ? 9.063 12.752 -27.744 1.00 71.94 117 PHE A N 1
ATOM 990 C CA . PHE A 1 117 ? 9.976 13.617 -28.503 1.00 71.94 117 PHE A CA 1
ATOM 991 C C . PHE A 1 117 ? 10.576 12.905 -29.727 1.00 71.94 117 PHE A C 1
ATOM 993 O O . PHE A 1 117 ? 10.670 13.503 -30.799 1.00 71.94 117 PHE A O 1
ATOM 1000 N N . GLY A 1 118 ? 10.910 11.617 -29.608 1.00 70.06 118 GLY A N 1
ATOM 1001 C CA . GLY A 1 118 ? 11.334 10.789 -30.741 1.00 70.06 118 GLY A CA 1
ATOM 1002 C C . GLY A 1 118 ? 10.255 10.651 -31.824 1.00 70.06 118 GLY A C 1
ATOM 1003 O O . GLY A 1 118 ? 10.563 10.774 -33.007 1.00 70.06 118 GLY A O 1
ATOM 1004 N N . MET A 1 119 ? 8.981 10.478 -31.441 1.00 73.75 119 MET A N 1
ATOM 1005 C CA . MET A 1 119 ? 7.861 10.431 -32.400 1.00 73.75 119 MET A CA 1
ATOM 1006 C C . MET A 1 119 ? 7.661 11.751 -33.141 1.00 73.75 119 MET A C 1
ATOM 1008 O O . MET A 1 119 ? 7.406 11.745 -34.344 1.00 73.75 119 MET A O 1
ATOM 1012 N N . ILE A 1 120 ? 7.819 12.879 -32.447 1.00 75.19 120 ILE A N 1
ATOM 1013 C CA . ILE A 1 120 ? 7.819 14.202 -33.081 1.00 75.19 120 ILE A CA 1
ATOM 1014 C C . ILE A 1 120 ? 8.942 14.269 -34.124 1.00 75.19 120 ILE A C 1
ATOM 1016 O O . ILE A 1 120 ? 8.712 14.720 -35.241 1.00 75.19 120 ILE A O 1
ATOM 1020 N N . GLY A 1 121 ? 10.120 13.723 -33.820 1.00 67.94 121 GLY A N 1
ATOM 1021 C CA . GLY A 1 121 ? 11.222 13.614 -34.772 1.00 67.94 121 GLY A CA 1
ATOM 1022 C C . GLY A 1 121 ? 10.923 12.811 -36.037 1.00 67.94 121 GLY A C 1
ATOM 1023 O O . GLY A 1 121 ? 11.358 13.208 -37.112 1.00 67.94 121 GLY A O 1
ATOM 1024 N N . ILE A 1 122 ? 10.137 11.735 -35.937 1.00 70.44 122 ILE A N 1
ATOM 1025 C CA . ILE A 1 122 ? 9.666 10.973 -37.108 1.00 70.44 122 ILE A CA 1
ATOM 1026 C C . ILE A 1 122 ? 8.761 11.843 -37.987 1.00 70.44 122 ILE A C 1
ATOM 1028 O O . ILE A 1 122 ? 8.851 11.788 -39.208 1.00 70.44 122 ILE A O 1
ATOM 1032 N N . ILE A 1 123 ? 7.916 12.682 -37.385 1.00 73.44 123 ILE A N 1
ATOM 1033 C CA . ILE A 1 123 ? 7.088 13.633 -38.136 1.00 73.44 123 ILE A CA 1
ATOM 1034 C C . ILE A 1 123 ? 7.982 14.683 -38.803 1.00 73.44 123 ILE A C 1
ATOM 1036 O O . ILE A 1 123 ? 7.833 14.932 -39.993 1.00 73.44 123 ILE A O 1
ATOM 1040 N N . PHE A 1 124 ? 8.967 15.239 -38.090 1.00 69.12 124 PHE A N 1
ATOM 1041 C CA . PHE A 1 124 ? 9.945 16.160 -38.679 1.00 69.12 124 PHE A CA 1
ATOM 1042 C C . PHE A 1 124 ? 10.749 15.521 -39.822 1.00 69.12 124 PHE A C 1
ATOM 1044 O O . PHE A 1 124 ? 11.049 16.218 -40.781 1.00 69.12 124 PHE A O 1
ATOM 1051 N N . TYR A 1 125 ? 11.032 14.214 -39.786 1.00 65.75 125 TYR A N 1
ATOM 1052 C CA . TYR A 1 125 ? 11.711 13.498 -40.879 1.00 65.75 125 TYR A CA 1
ATOM 1053 C C . TYR A 1 125 ? 10.951 13.563 -42.198 1.00 65.75 125 TYR A C 1
ATOM 1055 O O . TYR A 1 125 ? 11.556 13.611 -43.264 1.00 65.75 125 TYR A O 1
ATOM 1063 N N . LEU A 1 126 ? 9.621 13.587 -42.126 1.00 67.62 126 LEU A N 1
ATOM 1064 C CA . LEU A 1 126 ? 8.767 13.654 -43.306 1.00 67.62 126 LEU A CA 1
ATOM 1065 C C . LEU A 1 126 ? 8.741 15.056 -43.939 1.00 67.62 126 LEU A C 1
ATOM 1067 O O . LEU A 1 126 ? 8.318 15.176 -45.086 1.00 67.62 126 LEU A O 1
ATOM 1071 N N . PHE A 1 127 ? 9.176 16.103 -43.221 1.00 68.31 127 PHE A N 1
ATOM 1072 C CA . PHE A 1 127 ? 8.973 17.502 -43.626 1.00 68.31 127 PHE A CA 1
ATOM 1073 C C . PHE A 1 127 ? 10.219 18.413 -43.544 1.00 68.31 127 PHE A C 1
ATOM 1075 O O . PHE A 1 127 ? 10.179 19.515 -44.083 1.00 68.31 127 PHE A O 1
ATOM 1082 N N . PHE A 1 128 ? 11.309 17.998 -42.889 1.00 64.44 128 PHE A N 1
ATOM 1083 C CA . PHE A 1 128 ? 12.498 18.816 -42.598 1.00 64.44 128 PHE A CA 1
ATOM 1084 C C . PHE A 1 128 ? 13.817 18.027 -42.753 1.00 64.44 128 PHE A C 1
ATOM 1086 O O . PHE A 1 128 ? 13.826 16.860 -43.130 1.00 64.44 128 PHE A O 1
ATOM 1093 N N . ASP A 1 129 ? 14.939 18.701 -42.479 1.00 67.19 129 ASP A N 1
ATOM 1094 C CA . ASP A 1 129 ? 16.323 18.259 -42.687 1.00 67.19 129 ASP A CA 1
ATOM 1095 C C . ASP A 1 129 ? 16.609 16.799 -42.257 1.00 67.19 129 ASP A C 1
ATOM 1097 O O . ASP A 1 129 ? 16.403 16.390 -41.106 1.00 67.19 129 ASP A O 1
ATOM 1101 N N . TYR A 1 130 ? 17.113 16.008 -43.208 1.00 69.88 130 TYR A N 1
ATOM 1102 C CA . TYR A 1 130 ? 17.114 14.538 -43.174 1.00 69.88 130 TYR A CA 1
ATOM 1103 C C . TYR A 1 130 ? 18.012 13.962 -42.070 1.00 69.88 130 TYR A C 1
ATOM 1105 O O . TYR A 1 130 ? 17.730 12.903 -41.507 1.00 69.88 130 TYR A O 1
ATOM 1113 N N . ILE A 1 131 ? 19.098 14.666 -41.734 1.00 71.81 131 ILE A N 1
ATOM 1114 C CA . ILE A 1 131 ? 20.089 14.215 -40.745 1.00 71.81 131 ILE A CA 1
ATOM 1115 C C . ILE A 1 131 ? 19.530 14.323 -39.325 1.00 71.81 131 ILE A C 1
ATOM 1117 O O . ILE A 1 131 ? 19.608 13.366 -38.554 1.00 71.81 131 ILE A O 1
ATOM 1121 N N . PHE A 1 132 ? 18.941 15.469 -38.974 1.00 66.94 132 PHE A N 1
ATOM 1122 C CA . PHE A 1 132 ? 18.396 15.703 -37.634 1.00 66.94 132 PHE A CA 1
ATOM 1123 C C . PHE A 1 132 ? 17.286 14.703 -37.305 1.00 66.94 132 PHE A C 1
ATOM 1125 O O . PHE A 1 132 ? 17.226 14.131 -36.216 1.00 66.94 132 PHE A O 1
ATOM 1132 N N . ALA A 1 133 ? 16.435 14.433 -38.282 1.00 69.69 133 ALA A N 1
ATOM 1133 C CA . ALA A 1 133 ? 15.300 13.570 -38.073 1.00 69.69 133 ALA A CA 1
ATOM 1134 C C . ALA A 1 133 ? 15.655 12.066 -38.117 1.00 69.69 133 ALA A C 1
ATOM 1136 O O . ALA A 1 133 ? 15.056 11.277 -37.384 1.00 69.69 133 ALA A O 1
ATOM 1137 N N . LEU A 1 134 ? 16.720 11.674 -38.833 1.00 70.31 134 LEU A N 1
ATOM 1138 C CA . LEU A 1 134 ? 17.323 10.340 -38.709 1.00 70.31 134 LEU A CA 1
ATOM 1139 C C . LEU A 1 134 ? 17.883 10.092 -37.295 1.00 70.31 134 LEU A C 1
ATOM 1141 O O . LEU A 1 134 ? 17.689 9.010 -36.738 1.00 70.31 134 LEU A O 1
ATOM 1145 N N . VAL A 1 135 ? 18.519 11.095 -36.677 1.00 72.25 135 VAL A N 1
ATOM 1146 C CA . VAL A 1 135 ? 19.003 11.004 -35.285 1.00 72.25 135 VAL A CA 1
ATOM 1147 C C . VAL A 1 135 ? 17.842 10.791 -34.310 1.00 72.25 135 VAL A C 1
ATOM 1149 O O . VAL A 1 135 ? 17.924 9.927 -33.434 1.00 72.25 135 VAL A O 1
ATOM 1152 N N . LEU A 1 136 ? 16.733 11.516 -34.482 1.00 71.38 136 LEU A N 1
ATOM 1153 C CA . LEU A 1 136 ? 15.547 11.343 -33.639 1.00 71.38 136 LEU A CA 1
ATOM 1154 C C . LEU A 1 136 ? 14.858 9.985 -33.852 1.00 71.38 136 LEU A C 1
ATOM 1156 O O . LEU A 1 136 ? 14.409 9.374 -32.881 1.00 71.38 136 LEU A O 1
ATOM 1160 N N . MET A 1 137 ? 14.828 9.471 -35.085 1.00 73.88 137 MET A N 1
ATOM 1161 C CA . MET A 1 137 ? 14.304 8.134 -35.388 1.00 73.88 137 MET A CA 1
ATOM 1162 C C . MET A 1 137 ? 15.154 7.022 -34.751 1.00 73.88 137 MET A C 1
ATOM 1164 O O . MET A 1 137 ? 14.616 6.066 -34.190 1.00 73.88 137 MET A O 1
ATOM 1168 N N . LEU A 1 138 ? 16.484 7.144 -34.783 1.00 75.38 138 LEU A N 1
ATOM 1169 C CA . LEU A 1 138 ? 17.381 6.193 -34.118 1.00 75.38 138 LEU A CA 1
ATOM 1170 C C . LEU A 1 138 ? 17.236 6.248 -32.593 1.00 75.38 138 LEU A C 1
ATOM 1172 O O . LEU A 1 138 ? 17.207 5.201 -31.945 1.00 75.38 138 LEU A O 1
ATOM 1176 N N . ALA A 1 139 ? 17.077 7.446 -32.021 1.00 72.06 139 ALA A N 1
ATOM 1177 C CA . ALA A 1 139 ? 16.768 7.603 -30.603 1.00 72.06 139 ALA A CA 1
ATOM 1178 C C . ALA A 1 139 ? 15.439 6.912 -30.249 1.00 72.06 139 ALA A C 1
ATOM 1180 O O . ALA A 1 139 ? 15.377 6.144 -29.291 1.00 72.06 139 ALA A O 1
ATOM 1181 N N . PHE A 1 140 ? 14.395 7.102 -31.059 1.00 76.69 140 PHE A N 1
ATOM 1182 C CA . PHE A 1 140 ? 13.105 6.432 -30.888 1.00 76.69 140 PHE A CA 1
ATOM 1183 C C . PHE A 1 140 ? 13.237 4.899 -30.843 1.00 76.69 140 PHE A C 1
ATOM 1185 O O . PHE A 1 140 ? 12.743 4.264 -29.907 1.00 76.69 140 PHE A O 1
ATOM 1192 N N . LEU A 1 141 ? 13.949 4.304 -31.806 1.00 79.81 141 LEU A N 1
ATOM 1193 C CA . LEU A 1 141 ? 14.163 2.854 -31.864 1.00 79.81 141 LEU A CA 1
ATOM 1194 C C . LEU A 1 141 ? 14.964 2.341 -30.661 1.00 79.81 141 LEU A C 1
ATOM 1196 O O . LEU A 1 141 ? 14.645 1.286 -30.112 1.00 79.81 141 LEU A O 1
ATOM 1200 N N . LEU A 1 142 ? 15.964 3.105 -30.215 1.00 82.06 142 LEU A N 1
ATOM 1201 C CA . LEU A 1 142 ? 16.786 2.757 -29.058 1.00 82.06 142 LEU A CA 1
ATOM 1202 C C . LEU A 1 142 ? 15.971 2.705 -27.758 1.00 82.06 142 LEU A C 1
ATOM 1204 O O . LEU A 1 142 ? 16.171 1.807 -26.942 1.00 82.06 142 LEU A O 1
ATOM 1208 N N . PHE A 1 143 ? 15.048 3.648 -27.554 1.00 83.25 143 PHE A N 1
ATOM 1209 C CA . PHE A 1 143 ? 14.242 3.723 -26.330 1.00 83.25 143 PHE A CA 1
ATOM 1210 C C . PHE A 1 143 ? 12.992 2.828 -26.349 1.00 83.25 143 PHE A C 1
ATOM 1212 O O . PHE A 1 143 ? 12.381 2.615 -25.298 1.00 83.25 143 PHE A O 1
ATOM 1219 N N . PHE A 1 144 ? 12.624 2.246 -2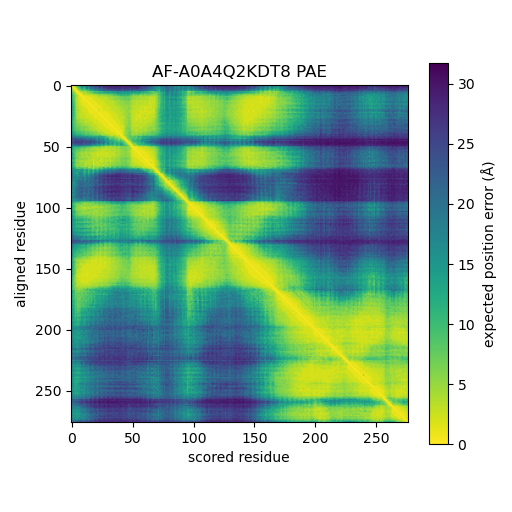7.494 1.00 83.88 144 PHE A N 1
ATOM 1220 C CA . PHE A 1 144 ? 11.422 1.417 -27.629 1.00 83.88 144 PHE A CA 1
ATOM 1221 C C . PHE A 1 144 ? 11.362 0.206 -26.665 1.00 83.88 144 PHE A C 1
ATOM 1223 O O . PHE A 1 144 ? 10.330 0.024 -26.009 1.00 83.88 144 PHE A O 1
ATOM 1230 N N . PRO A 1 145 ? 12.434 -0.590 -26.458 1.00 87.06 145 PRO A N 1
ATOM 1231 C CA . PRO A 1 145 ? 12.408 -1.685 -25.480 1.00 87.06 145 PRO A CA 1
ATOM 1232 C C . PRO A 1 145 ? 12.179 -1.200 -24.042 1.00 87.06 145 PRO A C 1
ATOM 1234 O O . PRO A 1 145 ? 11.503 -1.868 -23.255 1.00 87.06 145 PRO A O 1
ATOM 1237 N N . LYS A 1 146 ? 12.692 -0.009 -23.709 1.00 82.75 146 LYS A N 1
ATOM 1238 C CA . LYS A 1 146 ? 12.500 0.621 -22.398 1.00 82.75 146 LYS A CA 1
ATOM 1239 C C . LYS A 1 146 ? 11.063 1.106 -22.208 1.00 82.75 146 LYS A C 1
ATOM 1241 O O . LYS A 1 146 ? 10.511 0.934 -21.126 1.00 82.75 146 LYS A O 1
ATOM 1246 N N . LEU A 1 147 ? 10.414 1.604 -23.263 1.00 85.00 147 LEU A N 1
ATOM 1247 C CA . LEU A 1 147 ? 8.988 1.944 -23.233 1.00 85.00 147 LEU A CA 1
ATOM 1248 C C . LEU A 1 147 ? 8.115 0.718 -22.929 1.00 85.00 147 LEU A C 1
ATOM 1250 O O . LEU A 1 147 ? 7.235 0.784 -22.068 1.00 85.00 147 LEU A O 1
ATOM 1254 N N . ILE A 1 148 ? 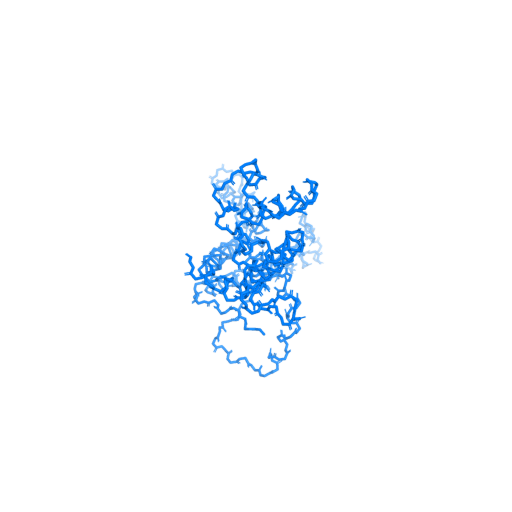8.364 -0.412 -23.601 1.00 85.75 148 ILE A N 1
ATOM 1255 C CA . ILE A 1 148 ? 7.646 -1.669 -23.326 1.00 85.75 148 ILE A CA 1
ATOM 1256 C C . ILE A 1 148 ? 7.826 -2.061 -21.858 1.00 85.75 148 ILE A C 1
ATOM 1258 O O . ILE A 1 148 ? 6.861 -2.472 -21.201 1.00 85.75 148 ILE A O 1
ATOM 1262 N N . ALA A 1 149 ? 9.040 -1.900 -21.330 1.00 86.56 149 ALA A N 1
ATOM 1263 C CA . ALA A 1 149 ? 9.328 -2.204 -19.941 1.00 86.56 149 ALA A CA 1
ATOM 1264 C C . ALA A 1 149 ? 8.584 -1.284 -18.964 1.00 86.56 149 ALA A C 1
ATOM 1266 O O . ALA A 1 149 ? 7.935 -1.779 -18.041 1.00 86.56 149 ALA A O 1
ATOM 1267 N N . ALA A 1 150 ? 8.577 0.024 -19.221 1.00 84.62 150 ALA A N 1
ATOM 1268 C CA . ALA A 1 150 ? 7.852 1.019 -18.438 1.00 84.62 150 ALA A CA 1
ATOM 1269 C C . ALA A 1 150 ? 6.340 0.732 -18.387 1.00 84.62 150 ALA A C 1
ATOM 1271 O O . ALA A 1 150 ? 5.748 0.674 -17.305 1.00 84.62 150 ALA A O 1
ATOM 1272 N N . ILE A 1 151 ? 5.718 0.473 -19.544 1.00 86.88 151 ILE A N 1
ATOM 1273 C CA . ILE A 1 151 ? 4.289 0.134 -19.637 1.00 86.88 151 ILE A CA 1
ATOM 1274 C C . ILE A 1 151 ? 3.988 -1.153 -18.864 1.00 86.88 151 ILE A C 1
ATOM 1276 O O . ILE A 1 151 ? 2.989 -1.237 -18.145 1.00 86.88 151 ILE A O 1
ATOM 1280 N N . SER A 1 152 ? 4.853 -2.158 -18.989 1.00 86.56 152 SER A N 1
ATOM 1281 C CA . SER A 1 152 ? 4.673 -3.446 -18.319 1.00 86.56 152 SER A CA 1
ATOM 1282 C C . SER A 1 152 ? 4.823 -3.318 -16.796 1.00 86.56 152 SER A C 1
ATOM 1284 O O . SER A 1 152 ? 3.984 -3.832 -16.056 1.00 86.56 152 SER A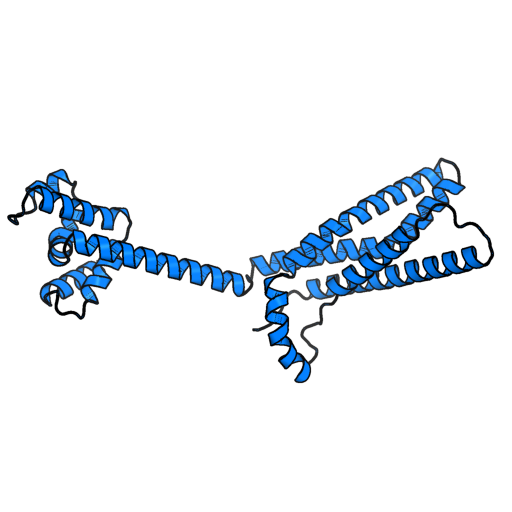 O 1
ATOM 1286 N N . CYS A 1 153 ? 5.806 -2.554 -16.309 1.00 84.00 153 CYS A N 1
ATOM 1287 C CA . CYS A 1 153 ? 5.957 -2.212 -14.890 1.00 84.00 153 CYS A CA 1
ATOM 1288 C C . CYS A 1 153 ? 4.726 -1.479 -14.342 1.00 84.00 153 CYS A C 1
ATOM 1290 O O . CYS A 1 153 ? 4.229 -1.818 -13.267 1.00 84.00 153 CYS A O 1
ATOM 1292 N N . PHE A 1 154 ? 4.191 -0.515 -15.094 1.00 87.00 154 PHE A N 1
ATOM 1293 C CA . PHE A 1 154 ? 2.986 0.210 -14.698 1.00 87.00 154 PHE A CA 1
ATOM 1294 C C . PHE A 1 154 ? 1.754 -0.705 -14.638 1.00 87.00 154 PHE A C 1
ATOM 1296 O O . PHE A 1 154 ? 0.980 -0.660 -13.681 1.00 87.00 154 PHE A O 1
ATOM 1303 N N . ARG A 1 155 ? 1.585 -1.605 -15.612 1.00 86.62 155 ARG A N 1
ATOM 1304 C CA . ARG A 1 155 ? 0.514 -2.613 -15.575 1.00 86.62 155 ARG A CA 1
ATOM 1305 C C . ARG A 1 155 ? 0.674 -3.573 -14.397 1.00 86.62 155 ARG A C 1
ATOM 1307 O O . ARG A 1 155 ? -0.315 -3.874 -13.735 1.00 86.62 155 ARG A O 1
ATOM 1314 N N . ALA A 1 156 ? 1.897 -4.013 -14.102 1.00 84.31 156 ALA A N 1
ATOM 1315 C CA . ALA A 1 156 ? 2.183 -4.828 -12.923 1.00 84.31 156 ALA A CA 1
ATOM 1316 C C . ALA A 1 156 ? 1.802 -4.092 -11.630 1.00 84.31 156 ALA A C 1
ATOM 1318 O O . ALA A 1 156 ? 1.128 -4.675 -10.785 1.00 84.31 156 ALA A O 1
ATOM 1319 N N . TYR A 1 157 ? 2.137 -2.802 -11.510 1.00 85.81 157 TYR A N 1
ATOM 1320 C CA . TYR A 1 157 ? 1.702 -1.955 -10.396 1.00 85.81 157 TYR A CA 1
ATOM 1321 C C . TYR A 1 157 ? 0.174 -1.942 -10.244 1.00 85.81 157 TYR A C 1
ATOM 1323 O O . TYR A 1 157 ? -0.335 -2.157 -9.143 1.00 85.81 157 TYR A O 1
ATOM 1331 N N . LEU A 1 158 ? -0.571 -1.734 -11.336 1.00 87.00 158 LEU A N 1
ATOM 1332 C CA . LEU A 1 158 ? -2.035 -1.712 -11.290 1.00 87.00 158 LEU A CA 1
ATOM 1333 C C . LEU A 1 158 ? -2.621 -3.047 -10.819 1.00 87.00 158 LEU A C 1
ATOM 1335 O O . LEU A 1 158 ? -3.531 -3.044 -9.989 1.00 87.00 158 LEU A O 1
ATOM 1339 N N . TYR A 1 159 ? -2.091 -4.174 -11.300 1.00 84.56 159 TYR A N 1
ATOM 1340 C CA . TYR A 1 159 ? -2.547 -5.499 -10.874 1.00 84.56 159 TYR A CA 1
ATOM 1341 C C . TYR A 1 159 ? -2.219 -5.776 -9.401 1.00 84.56 159 TYR A C 1
ATOM 1343 O O . TYR A 1 159 ? -3.107 -6.171 -8.649 1.00 84.56 159 TYR A O 1
ATOM 1351 N N . VAL A 1 160 ? -0.998 -5.465 -8.953 1.00 81.56 160 VAL A N 1
ATOM 1352 C CA . VAL A 1 160 ? -0.594 -5.571 -7.538 1.00 81.56 160 VAL A CA 1
ATOM 1353 C C . VAL A 1 160 ? -1.501 -4.720 -6.649 1.00 81.56 160 VAL A C 1
ATOM 1355 O O . VAL A 1 160 ? -1.953 -5.177 -5.602 1.00 81.56 160 VAL A O 1
ATOM 1358 N N . ARG A 1 161 ? -1.831 -3.496 -7.073 1.00 83.56 161 ARG A N 1
ATOM 1359 C CA . ARG A 1 161 ? -2.728 -2.606 -6.329 1.00 83.56 161 ARG A CA 1
ATOM 1360 C C . ARG A 1 161 ? -4.154 -3.148 -6.259 1.00 83.56 161 ARG A C 1
ATOM 1362 O O . ARG A 1 161 ? -4.792 -3.057 -5.211 1.00 83.56 161 ARG A O 1
ATOM 1369 N N . GLN A 1 162 ? -4.677 -3.695 -7.355 1.00 84.88 162 GLN A N 1
ATOM 1370 C CA . GLN A 1 162 ? -5.997 -4.334 -7.366 1.00 84.88 162 GLN A CA 1
ATOM 1371 C C . GLN A 1 162 ? -6.036 -5.549 -6.437 1.00 84.88 162 GLN A C 1
ATOM 1373 O O . GLN A 1 162 ? -7.009 -5.730 -5.706 1.00 84.88 162 GLN A O 1
ATOM 1378 N N . GLU A 1 163 ? -4.972 -6.343 -6.420 1.00 81.81 163 GLU A N 1
ATOM 1379 C CA . GLU A 1 163 ? -4.870 -7.503 -5.547 1.00 81.81 163 GLU A CA 1
ATOM 1380 C C . GLU A 1 163 ? -4.705 -7.109 -4.077 1.00 81.81 163 GLU A C 1
ATOM 1382 O O . GLU A 1 163 ? -5.390 -7.655 -3.222 1.00 81.81 163 GLU A O 1
ATOM 1387 N N . ASN A 1 164 ? -3.900 -6.088 -3.770 1.00 78.69 164 ASN A N 1
ATOM 1388 C CA . ASN A 1 164 ? -3.775 -5.529 -2.420 1.00 78.69 164 ASN A CA 1
ATOM 1389 C C . ASN A 1 164 ? -5.093 -4.943 -1.890 1.00 78.69 164 ASN A C 1
ATOM 1391 O O . ASN A 1 164 ? -5.309 -4.946 -0.680 1.00 78.69 164 ASN A O 1
ATOM 1395 N N . LYS A 1 165 ? -5.982 -4.455 -2.766 1.00 81.31 165 LYS A N 1
ATOM 1396 C CA . LYS A 1 165 ? -7.334 -4.028 -2.370 1.00 81.31 165 LYS A CA 1
ATOM 1397 C C . LYS A 1 165 ? -8.235 -5.203 -1.993 1.00 81.31 165 LYS A C 1
ATOM 1399 O O . LYS A 1 165 ? -9.039 -5.055 -1.080 1.00 81.31 165 LYS A O 1
ATOM 1404 N N . LYS A 1 166 ? -8.131 -6.330 -2.705 1.00 81.12 166 LYS A N 1
ATOM 1405 C CA . LYS A 1 166 ? -8.943 -7.531 -2.448 1.00 81.12 166 LYS A CA 1
ATOM 1406 C C . LYS A 1 166 ? -8.419 -8.307 -1.242 1.00 81.12 166 LYS A C 1
ATOM 1408 O O . LYS A 1 166 ? -9.169 -8.584 -0.317 1.00 81.12 166 LYS A O 1
ATOM 1413 N N . ASN A 1 167 ? -7.117 -8.564 -1.238 1.00 75.56 167 ASN A N 1
ATOM 1414 C CA . ASN A 1 167 ? -6.397 -9.297 -0.211 1.00 75.56 167 ASN A CA 1
ATOM 1415 C C . ASN A 1 167 ? -5.306 -8.372 0.334 1.00 75.56 167 ASN A C 1
ATOM 1417 O O . ASN A 1 167 ? -4.231 -8.303 -0.260 1.00 75.56 167 ASN A O 1
ATOM 1421 N N . PRO A 1 168 ? -5.544 -7.592 1.401 1.00 69.81 168 PRO A N 1
ATOM 1422 C CA . PRO A 1 168 ? -4.517 -6.719 1.952 1.00 69.81 168 PRO A CA 1
ATOM 1423 C C . PRO A 1 168 ? -3.339 -7.546 2.486 1.00 69.81 168 PRO A C 1
ATOM 1425 O O . PRO A 1 168 ? -3.541 -8.642 2.998 1.00 69.81 168 PRO A O 1
ATOM 1428 N N . PRO A 1 169 ? -2.097 -7.055 2.356 1.00 66.94 169 PRO A N 1
ATOM 1429 C CA . PRO A 1 169 ? -0.937 -7.756 2.895 1.00 66.94 169 PRO A CA 1
ATOM 1430 C C . PRO A 1 169 ? -0.993 -7.846 4.430 1.00 66.94 169 PRO A C 1
ATOM 1432 O O . PRO A 1 169 ? -1.474 -6.923 5.092 1.00 66.94 169 PRO A O 1
ATOM 1435 N N . ASP A 1 170 ? -0.448 -8.930 4.990 1.00 65.81 170 ASP A N 1
ATOM 1436 C CA . ASP A 1 170 ? -0.541 -9.274 6.419 1.00 65.81 170 ASP A CA 1
ATOM 1437 C C . ASP A 1 170 ? -0.126 -8.142 7.359 1.00 65.81 170 ASP A C 1
ATOM 1439 O O . ASP A 1 170 ? -0.747 -7.943 8.399 1.00 65.81 170 ASP A O 1
ATOM 1443 N N . TYR A 1 171 ? 0.878 -7.344 6.987 1.00 66.06 171 TYR A N 1
ATOM 1444 C CA . TYR A 1 171 ? 1.324 -6.220 7.811 1.00 66.06 171 TYR A CA 1
ATOM 1445 C C . TYR A 1 171 ? 0.222 -5.164 8.017 1.00 66.06 171 TYR A C 1
ATOM 1447 O O . TYR A 1 171 ? 0.147 -4.571 9.088 1.00 66.06 171 TYR A O 1
ATOM 1455 N N . VAL A 1 172 ? -0.666 -4.952 7.035 1.00 67.56 172 VAL A N 1
ATOM 1456 C CA . VAL A 1 172 ? -1.808 -4.024 7.155 1.00 67.56 172 VAL A CA 1
ATOM 1457 C C . VAL A 1 172 ? -2.851 -4.592 8.109 1.00 67.56 172 VAL A C 1
ATOM 1459 O O . VAL A 1 172 ? -3.450 -3.853 8.889 1.00 67.56 172 VAL A O 1
ATOM 1462 N N . ILE A 1 173 ? -3.068 -5.907 8.059 1.00 71.44 173 ILE A N 1
ATOM 1463 C CA . ILE A 1 173 ? -3.986 -6.606 8.961 1.00 71.44 173 ILE A CA 1
ATOM 1464 C C . ILE A 1 173 ? -3.447 -6.531 10.393 1.00 71.44 173 ILE A C 1
ATOM 1466 O O . ILE A 1 173 ? -4.170 -6.118 11.297 1.00 71.44 173 ILE A O 1
ATOM 1470 N N . GLN A 1 174 ? -2.164 -6.838 10.587 1.00 69.38 174 GLN A N 1
ATOM 1471 C CA . GLN A 1 174 ? -1.490 -6.758 11.882 1.00 69.38 174 GLN A CA 1
ATOM 1472 C C . GLN A 1 174 ? -1.471 -5.330 12.434 1.00 69.38 174 GLN A C 1
ATOM 1474 O O . GLN A 1 174 ? -1.711 -5.133 13.621 1.00 69.38 174 GLN A O 1
ATOM 1479 N N . GLU A 1 175 ? -1.228 -4.315 11.602 1.00 70.25 175 GLU A N 1
ATOM 1480 C CA . GLU A 1 175 ? -1.263 -2.916 12.034 1.00 70.25 175 GLU A CA 1
ATOM 1481 C C . GLU A 1 175 ? -2.673 -2.498 12.472 1.00 70.25 175 GLU A C 1
ATOM 1483 O O . GLU A 1 175 ? -2.831 -1.880 13.525 1.00 70.25 175 GLU A O 1
ATOM 1488 N N . LYS A 1 176 ? -3.711 -2.881 11.715 1.00 73.00 176 LYS A N 1
ATOM 1489 C CA . LYS A 1 176 ? -5.108 -2.650 12.114 1.00 73.00 176 LYS A CA 1
ATOM 1490 C C . LYS A 1 176 ? -5.435 -3.347 13.431 1.00 73.00 176 LYS A C 1
ATOM 1492 O O . LYS A 1 176 ? -6.018 -2.724 14.310 1.00 73.00 176 LYS A O 1
ATOM 1497 N N . GLN A 1 177 ? -5.029 -4.604 13.594 1.00 75.19 177 GLN A N 1
ATOM 1498 C CA . GLN A 1 177 ? -5.227 -5.347 14.839 1.00 75.19 177 GLN A CA 1
ATOM 1499 C C . GLN A 1 177 ? -4.502 -4.687 16.015 1.00 75.19 177 GLN A C 1
ATOM 1501 O O . GLN A 1 177 ? -5.102 -4.517 17.069 1.00 75.19 177 GLN A O 1
ATOM 1506 N N . ARG A 1 178 ? -3.253 -4.241 15.833 1.00 74.44 178 ARG A N 1
ATOM 1507 C CA . ARG A 1 178 ? -2.506 -3.499 16.861 1.00 74.44 178 ARG A CA 1
ATOM 1508 C C . ARG A 1 178 ? -3.205 -2.202 17.254 1.00 74.44 178 ARG A C 1
ATOM 1510 O O . ARG A 1 178 ? -3.343 -1.946 18.443 1.00 74.44 178 ARG A O 1
ATOM 1517 N N . LYS A 1 179 ? -3.687 -1.417 16.286 1.00 78.56 179 LYS A N 1
ATOM 1518 C CA . LYS A 1 179 ? -4.443 -0.182 16.561 1.00 78.56 179 LYS A CA 1
ATOM 1519 C C . LYS A 1 179 ? -5.736 -0.470 17.324 1.00 78.56 179 LYS A C 1
ATOM 1521 O O . LYS A 1 179 ? -6.016 0.207 18.303 1.00 78.56 179 LYS A O 1
ATOM 1526 N N . LEU A 1 180 ? -6.471 -1.513 16.933 1.00 81.31 180 LEU A N 1
ATOM 1527 C CA . LEU A 1 180 ? -7.681 -1.944 17.638 1.00 81.31 180 LEU A CA 1
ATOM 1528 C C . LEU A 1 180 ? -7.386 -2.418 19.067 1.00 81.31 180 LEU A C 1
ATOM 1530 O O . LEU A 1 180 ? -8.169 -2.143 19.971 1.00 81.31 180 LEU A O 1
ATOM 1534 N N . LEU A 1 181 ? -6.274 -3.124 19.289 1.00 79.56 181 LEU A N 1
ATOM 1535 C CA . LEU A 1 181 ? -5.849 -3.545 20.626 1.00 79.56 181 LEU A CA 1
ATOM 1536 C C . LEU A 1 181 ? -5.472 -2.340 21.494 1.00 79.56 181 LEU A C 1
ATOM 1538 O O . LEU A 1 181 ? -5.970 -2.231 22.609 1.00 79.56 181 LEU A O 1
ATOM 1542 N N . GLN A 1 182 ? -4.691 -1.399 20.962 1.00 81.00 182 GLN A N 1
ATOM 1543 C CA . GLN A 1 182 ? -4.334 -0.160 21.663 1.00 81.00 182 GLN A CA 1
ATOM 1544 C C . GLN A 1 182 ? -5.565 0.687 22.003 1.00 81.00 182 GLN A C 1
ATOM 1546 O O . GLN A 1 182 ? -5.663 1.243 23.095 1.00 81.00 182 GLN A O 1
ATOM 1551 N N . GLU A 1 183 ? -6.531 0.775 21.089 1.00 84.69 183 GLU A N 1
ATOM 1552 C CA . GLU A 1 183 ? -7.784 1.486 21.328 1.00 84.69 183 GLU A CA 1
ATOM 1553 C C . GLU A 1 183 ? -8.629 0.787 22.399 1.00 84.69 183 GLU A C 1
ATOM 1555 O O . GLU A 1 183 ? -9.140 1.444 23.305 1.00 84.69 183 GLU A O 1
ATOM 1560 N N . LYS A 1 184 ? -8.720 -0.549 22.364 1.00 82.88 184 LYS A N 1
ATOM 1561 C CA . LYS A 1 184 ? -9.380 -1.334 23.418 1.00 82.88 184 LYS A CA 1
ATOM 1562 C C . LYS A 1 184 ? -8.712 -1.146 24.777 1.00 82.88 184 LYS A C 1
ATOM 1564 O O . LYS A 1 184 ? -9.420 -0.954 25.762 1.00 82.88 184 LYS A O 1
ATOM 1569 N N . GLU A 1 185 ? -7.384 -1.166 24.842 1.00 83.12 185 GLU A N 1
ATOM 1570 C CA . GLU A 1 185 ? -6.631 -0.917 26.076 1.00 83.12 185 GLU A CA 1
ATOM 1571 C C . GLU A 1 185 ? -6.886 0.495 26.609 1.00 83.12 185 GLU A C 1
ATOM 1573 O O . GLU A 1 185 ? -7.240 0.653 27.777 1.00 83.12 185 GLU A O 1
ATOM 1578 N N . LYS A 1 186 ? -6.810 1.518 25.750 1.00 87.44 186 LYS A N 1
ATOM 1579 C CA . LYS A 1 186 ? -7.088 2.912 26.123 1.00 87.44 186 LYS A CA 1
ATOM 1580 C C . LYS A 1 186 ? -8.524 3.099 26.614 1.00 87.44 186 LYS A C 1
ATOM 1582 O O . LYS A 1 186 ? -8.755 3.763 27.626 1.00 87.44 186 LYS A O 1
ATOM 1587 N N . ASN A 1 187 ? -9.491 2.491 25.931 1.00 85.75 187 ASN A N 1
ATOM 1588 C CA . ASN A 1 187 ? -10.900 2.523 26.317 1.00 85.75 187 ASN A CA 1
ATOM 1589 C C . ASN A 1 187 ? -11.133 1.784 27.642 1.00 85.75 187 ASN A C 1
ATOM 1591 O O . ASN A 1 187 ? -11.900 2.259 28.477 1.00 85.75 187 ASN A O 1
ATOM 1595 N N . SER A 1 188 ? -10.438 0.666 27.870 1.00 83.75 188 SER A N 1
ATOM 1596 C CA . SER A 1 188 ? -10.474 -0.075 29.134 1.00 83.75 188 SER A CA 1
ATOM 1597 C C . SER A 1 188 ? -9.890 0.752 30.286 1.00 83.75 188 SER A C 1
ATOM 1599 O O . SER A 1 188 ? -10.538 0.918 31.317 1.00 83.75 188 SER A O 1
ATOM 1601 N N . GLN A 1 189 ? -8.720 1.369 30.106 1.00 86.62 189 GLN A N 1
ATOM 1602 C CA . GLN A 1 189 ? -8.111 2.243 31.117 1.00 86.62 189 GLN A CA 1
ATOM 1603 C C . GLN A 1 189 ? -8.990 3.462 31.429 1.00 86.62 189 GLN A C 1
ATOM 1605 O O . GLN A 1 189 ? -9.161 3.838 32.588 1.00 86.62 189 GLN A O 1
ATOM 1610 N N . THR A 1 190 ? -9.598 4.058 30.401 1.00 86.06 190 THR A N 1
ATOM 1611 C CA . THR A 1 190 ? -10.508 5.201 30.561 1.00 86.06 190 THR A CA 1
ATOM 1612 C C . THR A 1 190 ? -11.760 4.800 31.343 1.00 86.06 190 THR A C 1
ATOM 1614 O O . THR A 1 190 ? -12.132 5.492 32.291 1.00 86.06 190 THR A O 1
ATOM 1617 N N . ALA A 1 191 ? -12.367 3.654 31.014 1.00 86.38 191 ALA A N 1
ATOM 1618 C CA . ALA A 1 191 ? -13.480 3.088 31.774 1.00 86.38 191 ALA A CA 1
ATOM 1619 C C . ALA A 1 191 ? -13.102 2.837 33.241 1.00 86.38 191 ALA A C 1
ATOM 1621 O O . ALA A 1 191 ? -13.842 3.252 34.131 1.00 86.38 191 ALA A O 1
ATOM 1622 N N . ALA A 1 192 ? -11.931 2.248 33.500 1.00 85.56 192 ALA A N 1
ATOM 1623 C CA . ALA A 1 192 ? -11.468 1.960 34.857 1.00 85.56 192 ALA A CA 1
ATOM 1624 C C . ALA A 1 192 ? -11.316 3.244 35.685 1.00 85.56 192 ALA A C 1
ATOM 1626 O O . ALA A 1 192 ? -11.819 3.332 36.805 1.00 85.56 192 ALA A O 1
ATOM 1627 N N . ASN A 1 193 ? -10.705 4.281 35.106 1.00 88.50 193 ASN A N 1
ATOM 1628 C CA . ASN A 1 193 ? -10.533 5.577 35.761 1.00 88.50 193 ASN A CA 1
ATOM 1629 C C . ASN A 1 193 ? -11.872 6.268 36.067 1.00 88.50 193 ASN A C 1
ATOM 1631 O O . ASN A 1 193 ? -12.032 6.869 37.132 1.00 88.50 193 ASN A O 1
ATOM 1635 N N . LEU A 1 194 ? -12.846 6.189 35.157 1.00 88.62 194 LEU A N 1
ATOM 1636 C CA . LEU A 1 194 ? -14.176 6.764 35.372 1.00 88.62 194 LEU A CA 1
ATOM 1637 C C . LEU A 1 194 ? -14.990 5.970 36.401 1.00 88.62 194 LEU A C 1
ATOM 1639 O O . LEU A 1 194 ? -15.683 6.572 37.224 1.00 88.62 194 LEU A O 1
ATOM 1643 N N . ILE A 1 195 ? -14.867 4.640 36.420 1.00 88.81 195 ILE A N 1
ATOM 1644 C CA . ILE A 1 195 ? -15.482 3.793 37.450 1.00 88.81 195 ILE A CA 1
ATOM 1645 C C . ILE A 1 195 ? -14.894 4.085 38.823 1.00 88.81 195 ILE A C 1
ATOM 1647 O O . ILE A 1 195 ? -15.649 4.139 39.788 1.00 88.81 195 ILE A O 1
ATOM 1651 N N . LEU A 1 196 ? -13.581 4.294 38.935 1.00 87.94 196 LEU A N 1
ATOM 1652 C CA . LEU A 1 196 ? -12.956 4.654 40.209 1.00 87.94 196 LEU A CA 1
ATOM 1653 C C . LEU A 1 196 ? -13.531 5.965 40.762 1.00 87.94 196 LEU A C 1
ATOM 1655 O O . LEU A 1 196 ? -13.875 6.028 41.939 1.00 87.94 196 LEU A O 1
ATOM 1659 N N . LYS A 1 197 ? -13.719 6.978 39.906 1.00 88.31 197 LYS A N 1
ATOM 1660 C CA . LYS A 1 197 ? -14.338 8.260 40.290 1.00 88.31 197 LYS A CA 1
ATOM 1661 C C . LYS A 1 197 ? -15.818 8.113 40.657 1.00 88.31 197 LYS A C 1
ATOM 1663 O O . LYS A 1 197 ? -16.280 8.691 41.636 1.00 88.31 197 LYS A O 1
ATOM 1668 N N . THR A 1 198 ? -16.559 7.315 39.894 1.00 88.69 198 THR A N 1
ATOM 1669 C CA . THR A 1 198 ? -17.999 7.090 40.104 1.00 88.69 198 THR A CA 1
ATOM 1670 C C . THR A 1 198 ? -18.270 6.217 41.335 1.00 88.69 198 THR A C 1
ATOM 1672 O O . THR A 1 198 ? -19.175 6.469 42.128 1.00 88.69 198 THR A O 1
ATOM 1675 N N . GLY A 1 199 ? -17.434 5.210 41.560 1.00 87.50 199 GLY A N 1
ATOM 1676 C CA . GLY A 1 199 ? -17.665 4.108 42.485 1.00 87.50 199 GLY A CA 1
ATOM 1677 C C . GLY A 1 199 ? -18.467 2.980 41.830 1.00 87.50 199 GLY A C 1
ATOM 1678 O O . GLY A 1 199 ? -19.526 3.209 41.248 1.00 87.50 199 GLY A O 1
ATOM 1679 N N . LYS A 1 200 ? -17.976 1.743 41.970 1.00 88.06 200 LYS A N 1
ATOM 1680 C CA . LYS A 1 200 ? -18.550 0.533 41.350 1.00 88.06 200 LYS A CA 1
ATOM 1681 C C . LYS A 1 200 ? -20.009 0.295 41.764 1.00 88.06 200 LYS A C 1
ATOM 1683 O O . LYS A 1 200 ? -20.872 0.155 40.903 1.00 88.06 200 LYS A O 1
ATOM 1688 N N . LEU A 1 201 ? -20.295 0.338 43.069 1.00 87.44 201 LEU A N 1
ATOM 1689 C CA . LEU A 1 201 ? -21.648 0.170 43.618 1.00 87.44 201 LEU A CA 1
ATOM 1690 C C . LEU A 1 201 ? -22.608 1.268 43.137 1.00 87.44 201 LEU A C 1
ATOM 1692 O O . LEU A 1 201 ? -23.726 0.979 42.720 1.00 87.44 201 LEU A O 1
ATOM 1696 N N . PHE A 1 202 ? -22.155 2.524 43.160 1.00 89.56 202 PHE A N 1
ATOM 1697 C CA . PHE A 1 202 ? -22.950 3.669 42.719 1.00 89.56 202 PHE A CA 1
ATOM 1698 C C . PHE A 1 202 ? -23.320 3.550 41.236 1.00 89.56 202 PHE A C 1
ATOM 1700 O O . PHE A 1 202 ? -24.485 3.704 40.877 1.00 89.56 202 PHE A O 1
ATOM 1707 N N . PHE A 1 203 ? -22.341 3.217 40.386 1.00 90.44 203 PHE A N 1
ATOM 1708 C CA . PHE A 1 203 ? -22.546 3.056 38.947 1.00 90.44 203 PHE A CA 1
ATOM 1709 C C . PHE A 1 203 ? -23.579 1.970 38.628 1.00 90.44 203 PHE A C 1
ATOM 1711 O O . PHE A 1 203 ? -24.456 2.190 37.799 1.00 90.44 203 PHE A O 1
ATOM 1718 N N . VAL A 1 204 ? -23.512 0.820 39.307 1.00 89.75 204 VAL A N 1
ATOM 1719 C CA . VAL A 1 204 ? -24.461 -0.286 39.106 1.00 89.75 204 VAL A CA 1
ATOM 1720 C C . VAL A 1 204 ? -25.851 0.072 39.632 1.00 89.75 204 VAL A C 1
ATOM 1722 O O . VAL A 1 204 ? -26.841 -0.128 38.929 1.00 89.75 204 VAL A O 1
ATOM 1725 N N . LYS A 1 205 ? -25.938 0.647 40.838 1.00 90.00 205 LYS A N 1
ATOM 1726 C CA . LYS A 1 205 ? -27.211 1.013 41.476 1.00 90.00 205 LYS A CA 1
ATOM 1727 C C . LYS A 1 205 ? -27.986 2.053 40.668 1.00 90.00 205 LYS A C 1
ATOM 1729 O O . LYS A 1 205 ? -29.197 1.925 40.507 1.00 90.00 205 LYS A O 1
ATOM 1734 N N . TYR A 1 206 ? -27.287 3.055 40.139 1.00 90.06 206 TYR A N 1
ATOM 1735 C CA . TYR A 1 206 ? -27.894 4.153 39.389 1.00 90.06 206 TYR A CA 1
ATOM 1736 C C . TYR A 1 206 ? -27.764 4.015 37.870 1.00 90.06 206 TYR A C 1
ATOM 1738 O O . TYR A 1 206 ? -28.047 4.969 37.156 1.00 90.06 206 TYR A O 1
ATOM 1746 N N . TYR A 1 207 ? -27.396 2.840 37.352 1.00 90.31 207 TYR A N 1
ATOM 1747 C CA . TYR A 1 207 ? -27.099 2.620 35.932 1.00 90.31 207 TYR A CA 1
ATOM 1748 C C . TYR A 1 207 ? -28.192 3.136 34.979 1.00 90.31 207 TYR A C 1
ATOM 1750 O O . TYR A 1 207 ? -27.917 3.913 34.067 1.00 90.31 207 TYR A O 1
ATOM 1758 N N . ILE A 1 208 ? -29.450 2.749 35.224 1.00 89.06 208 ILE A N 1
ATOM 1759 C CA . ILE A 1 208 ? -30.603 3.157 34.402 1.00 89.06 208 ILE A CA 1
ATOM 1760 C C . ILE A 1 208 ? -30.873 4.661 34.527 1.00 89.06 208 ILE A C 1
ATOM 1762 O O . ILE A 1 208 ? -31.273 5.301 33.556 1.00 89.06 208 ILE A O 1
ATOM 1766 N N . TYR A 1 209 ? -30.632 5.239 35.704 1.00 89.75 209 TYR A N 1
ATOM 1767 C CA . TYR A 1 209 ? -30.836 6.665 35.925 1.00 89.75 209 TYR A CA 1
ATOM 1768 C C . TYR A 1 209 ? -29.745 7.490 35.231 1.00 89.75 209 TYR A C 1
ATOM 1770 O O . TYR A 1 209 ? -30.049 8.440 34.517 1.00 89.75 209 TYR A O 1
ATOM 1778 N N . LEU A 1 210 ? -28.480 7.076 35.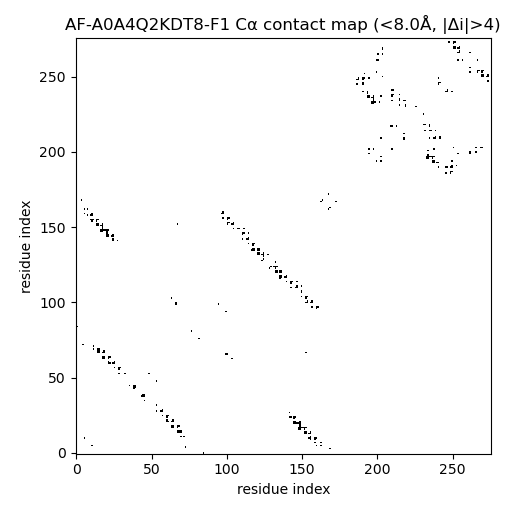348 1.00 89.38 210 LEU A N 1
ATOM 1779 C CA . LEU A 1 210 ? -27.339 7.683 34.657 1.00 89.38 210 LEU A CA 1
ATOM 1780 C C . LEU A 1 210 ? -27.528 7.666 33.132 1.00 89.38 210 LEU A C 1
ATOM 1782 O O . LEU A 1 210 ? -27.194 8.636 32.448 1.00 89.38 210 LEU A O 1
ATOM 1786 N N . GLN A 1 211 ? -28.107 6.595 32.591 1.00 89.94 211 GLN A N 1
ATOM 1787 C CA . GLN A 1 211 ? -28.385 6.497 31.162 1.00 89.94 211 GLN A CA 1
ATOM 1788 C C . GLN A 1 211 ? -29.438 7.516 30.697 1.00 89.94 211 GLN A C 1
ATOM 1790 O O . GLN A 1 211 ? -29.251 8.142 29.656 1.00 89.94 211 GLN A O 1
ATOM 1795 N N . ASN A 1 212 ? -30.515 7.699 31.467 1.00 89.19 212 ASN A N 1
ATOM 1796 C CA . ASN A 1 212 ? -31.738 8.336 30.967 1.00 89.19 212 ASN A CA 1
ATOM 1797 C C . ASN A 1 212 ? -32.011 9.751 31.505 1.00 89.19 212 ASN A C 1
ATOM 1799 O O . ASN A 1 212 ? -32.763 10.485 30.874 1.00 89.19 212 ASN A O 1
ATOM 1803 N N . TYR A 1 213 ? -31.412 10.152 32.628 1.00 88.81 213 TYR A N 1
ATOM 1804 C CA . TYR A 1 213 ? -31.714 11.425 33.299 1.00 88.81 213 TYR A CA 1
ATOM 1805 C C . TYR A 1 213 ? -30.570 12.438 33.180 1.00 88.81 213 TYR A C 1
ATOM 1807 O O . TYR A 1 213 ? -29.417 12.070 32.914 1.00 88.81 213 TYR A O 1
ATOM 1815 N N . SER A 1 214 ? -30.885 13.727 33.342 1.00 87.62 214 SER A N 1
ATOM 1816 C CA . SER A 1 214 ? -29.892 14.807 33.324 1.00 87.62 214 SER A CA 1
ATOM 1817 C C . SER A 1 214 ? -29.059 14.834 34.615 1.00 87.62 214 SER A C 1
ATOM 1819 O O . SER A 1 214 ? -29.425 14.210 35.610 1.00 87.62 214 SER A O 1
ATOM 1821 N N . GLU A 1 215 ? -27.922 15.543 34.616 1.00 86.75 215 GLU A N 1
ATOM 1822 C CA . GLU A 1 215 ? -27.105 15.697 35.836 1.00 86.75 215 GLU A CA 1
ATOM 1823 C C . GLU A 1 215 ? -27.906 16.345 36.976 1.00 86.75 215 GLU A C 1
ATOM 1825 O O . GLU A 1 215 ? -27.765 15.919 38.117 1.00 86.75 215 GLU A O 1
ATOM 1830 N N . SER A 1 216 ? -28.784 17.305 36.658 1.00 84.44 216 SER A N 1
ATOM 1831 C CA . SER A 1 216 ? -29.623 18.000 37.643 1.00 84.44 216 SER A CA 1
ATOM 1832 C C . SER A 1 216 ? -30.620 17.050 38.302 1.00 84.44 216 SER A C 1
ATOM 1834 O O . SER A 1 216 ? -30.662 16.966 39.522 1.00 84.44 216 SER A O 1
ATOM 1836 N N . ASP A 1 217 ? -31.360 16.270 37.509 1.00 84.62 217 ASP A N 1
ATOM 1837 C CA . ASP A 1 217 ? -32.362 15.335 38.046 1.00 84.62 217 ASP A CA 1
ATOM 1838 C C . ASP A 1 217 ? -31.707 14.249 38.912 1.00 84.62 217 ASP A C 1
ATOM 1840 O O . ASP A 1 217 ? -32.266 13.774 39.900 1.00 84.62 217 ASP A O 1
ATOM 1844 N N . LEU A 1 218 ? -30.484 13.845 38.555 1.00 85.94 218 LEU A N 1
ATOM 1845 C CA . LEU A 1 218 ? -29.725 12.853 39.308 1.00 85.94 218 LEU A CA 1
ATOM 1846 C C . LEU A 1 218 ? -29.297 13.356 40.690 1.00 85.94 218 LEU A C 1
ATOM 1848 O O . LEU A 1 218 ? -29.185 12.540 41.608 1.00 85.94 218 LEU A O 1
ATOM 1852 N N . MET A 1 219 ? -29.092 14.666 40.862 1.00 85.38 219 MET A N 1
ATOM 1853 C CA . MET A 1 219 ? -28.795 15.245 42.174 1.00 85.38 219 MET A CA 1
ATOM 1854 C C . MET A 1 219 ? -29.966 15.066 43.143 1.00 85.38 219 MET A C 1
ATOM 1856 O O . MET A 1 219 ? -29.724 14.796 44.318 1.00 85.38 219 MET A O 1
ATOM 1860 N N . ASP A 1 220 ? -31.207 15.088 42.660 1.00 84.56 220 ASP A N 1
ATOM 1861 C CA . ASP A 1 220 ? -32.398 14.867 43.490 1.00 84.56 220 ASP A CA 1
ATOM 1862 C C . ASP A 1 220 ? -32.699 13.371 43.706 1.00 84.56 220 ASP A C 1
ATOM 1864 O O . ASP A 1 220 ? -33.178 12.963 44.766 1.00 84.56 220 ASP A O 1
ATOM 1868 N N . ILE A 1 221 ? -32.387 12.520 42.719 1.00 85.56 221 ILE A N 1
ATOM 1869 C CA . ILE A 1 221 ? -32.659 11.068 42.762 1.00 85.56 221 ILE A CA 1
ATOM 1870 C C . ILE A 1 221 ? -31.703 10.324 43.705 1.00 85.56 221 ILE A C 1
ATOM 1872 O O . ILE A 1 221 ? -32.096 9.338 44.338 1.00 85.56 221 ILE A O 1
ATOM 1876 N N . VAL A 1 222 ? -30.437 10.743 43.782 1.00 86.44 222 VAL A N 1
ATOM 1877 C CA . VAL A 1 222 ? -29.420 10.060 44.593 1.00 86.44 222 VAL A CA 1
ATOM 1878 C C . VAL A 1 222 ? -29.685 10.310 46.081 1.00 86.44 222 VAL A C 1
ATOM 1880 O O . VAL A 1 222 ? -29.530 11.427 46.577 1.00 86.44 222 VAL A O 1
ATOM 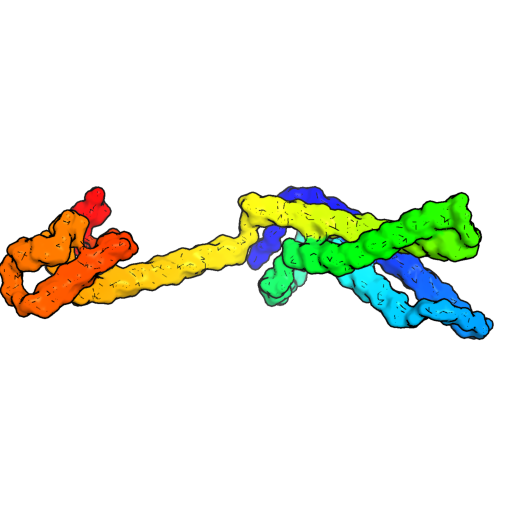1883 N N . LYS A 1 223 ? -30.061 9.243 46.795 1.00 84.06 223 LYS A N 1
ATOM 1884 C CA . LYS A 1 223 ? -30.491 9.288 48.206 1.00 84.06 223 LYS A CA 1
ATOM 1885 C C . LYS A 1 223 ? -29.351 9.155 49.217 1.00 84.06 223 LYS A C 1
ATOM 1887 O O . LYS A 1 223 ? -29.574 9.322 50.412 1.00 84.06 223 LYS A O 1
ATOM 1892 N N . GLU A 1 224 ? -28.154 8.780 48.778 1.00 83.81 224 GLU A N 1
ATOM 1893 C CA . GLU A 1 224 ? -26.993 8.650 49.653 1.00 83.81 224 GLU A CA 1
ATOM 1894 C C . GLU A 1 224 ? -26.520 10.013 50.163 1.00 83.81 224 GLU A C 1
ATOM 1896 O O . GLU A 1 224 ? -26.425 10.979 49.405 1.00 83.81 224 GLU A O 1
ATOM 1901 N N . ASN A 1 225 ? -26.160 10.056 51.447 1.00 82.94 225 ASN A N 1
ATOM 1902 C CA . ASN A 1 225 ? -25.659 11.249 52.119 1.00 82.94 225 ASN A CA 1
ATOM 1903 C C . ASN A 1 225 ? -24.174 11.492 51.781 1.00 82.94 225 ASN A C 1
ATOM 1905 O O . ASN A 1 225 ? -23.284 11.275 52.603 1.00 82.94 225 ASN A O 1
ATOM 1909 N N . TYR A 1 226 ? -23.904 11.853 50.527 1.00 83.12 226 TYR A N 1
ATOM 1910 C CA . TYR A 1 226 ? -22.604 12.356 50.083 1.00 83.12 226 TYR A CA 1
ATOM 1911 C C . TYR A 1 226 ? -22.566 13.881 50.206 1.00 83.12 226 TYR A C 1
ATOM 1913 O O . TYR A 1 226 ? -23.606 14.529 50.124 1.00 83.12 226 TYR A O 1
ATOM 1921 N N . SER A 1 227 ? -21.371 14.468 50.325 1.00 87.88 227 SER A N 1
ATOM 1922 C CA . SER A 1 227 ? -21.237 15.907 50.088 1.00 87.88 227 SER A CA 1
ATOM 1923 C C . SER A 1 227 ? -21.623 16.235 48.642 1.00 87.88 227 SER A C 1
ATOM 1925 O O . SER A 1 227 ? -21.405 15.425 47.734 1.00 87.88 227 SER A O 1
ATOM 1927 N N . GLU A 1 228 ? -22.166 17.432 48.423 1.00 84.31 228 GLU A N 1
ATOM 1928 C CA . GLU A 1 228 ? -22.590 17.917 47.101 1.00 84.31 228 GLU A CA 1
ATOM 1929 C C . GLU A 1 228 ? -21.484 17.781 46.040 1.00 84.31 228 GLU A C 1
ATOM 1931 O O . GLU A 1 228 ? -21.722 17.339 44.912 1.00 84.31 228 GLU A O 1
ATOM 1936 N N . GLU A 1 229 ? -20.238 18.059 46.427 1.00 86.75 229 GLU A N 1
ATOM 1937 C CA . GLU A 1 229 ? -19.059 17.937 45.566 1.00 86.75 229 GLU A CA 1
ATOM 1938 C C . GLU A 1 229 ? -18.796 16.485 45.131 1.00 86.75 229 GLU A C 1
ATOM 1940 O O . GLU A 1 229 ? -18.608 16.209 43.943 1.00 86.75 229 GLU A O 1
ATOM 1945 N N . ILE A 1 230 ? -18.836 15.533 46.072 1.00 87.38 230 ILE A N 1
ATOM 1946 C CA . ILE A 1 230 ? -18.617 14.105 45.789 1.00 87.38 230 ILE A CA 1
ATOM 1947 C C . ILE A 1 230 ? -19.767 13.549 44.946 1.00 87.38 230 ILE A C 1
ATOM 1949 O O . ILE A 1 230 ? -19.544 12.766 44.019 1.00 87.38 230 ILE A O 1
ATOM 1953 N N . LYS A 1 231 ? -21.000 13.960 45.246 1.00 87.94 231 LYS A N 1
ATOM 1954 C CA . LYS A 1 231 ? -22.207 13.554 44.520 1.00 87.94 231 LYS A CA 1
ATOM 1955 C C . LYS A 1 231 ? -22.136 13.985 43.054 1.00 87.94 231 LYS A C 1
ATOM 1957 O O . LYS A 1 231 ? -22.259 13.147 42.158 1.00 87.94 231 LYS A O 1
ATOM 1962 N N . THR A 1 232 ? -21.798 15.253 42.822 1.00 88.50 232 THR A N 1
ATOM 1963 C CA . THR A 1 232 ? -21.590 15.825 41.486 1.00 88.50 232 THR A CA 1
ATOM 1964 C C . THR A 1 232 ? -20.473 15.102 40.736 1.00 88.50 232 THR A C 1
ATOM 1966 O O . THR A 1 232 ? -20.640 14.719 39.576 1.00 88.50 232 THR A O 1
ATOM 1969 N N . GLN A 1 233 ? -19.337 14.847 41.396 1.00 91.12 233 GLN A N 1
ATOM 1970 C CA . GLN A 1 233 ? -18.211 14.133 40.792 1.00 91.12 233 GLN A CA 1
ATOM 1971 C C . GLN A 1 233 ? -18.609 12.724 40.331 1.00 91.12 233 GLN A C 1
ATOM 1973 O O . GLN A 1 233 ? -18.259 12.318 39.218 1.00 91.12 233 GLN A O 1
ATOM 1978 N N . LYS A 1 234 ? -19.344 11.984 41.169 1.00 91.94 234 LYS A N 1
ATOM 1979 C CA . LYS A 1 234 ? -19.804 10.627 40.858 1.00 91.94 234 LYS A CA 1
ATOM 1980 C C . LYS A 1 234 ? -20.784 10.612 39.693 1.00 91.94 234 LYS A C 1
ATOM 1982 O O . LYS A 1 234 ? -20.624 9.805 38.780 1.00 91.94 234 LYS A O 1
ATOM 1987 N N . ILE A 1 235 ? -21.762 11.516 39.699 1.00 91.44 235 ILE A N 1
ATOM 1988 C CA . ILE A 1 235 ? -22.762 11.633 38.632 1.00 91.44 235 ILE A CA 1
ATOM 1989 C C . ILE A 1 235 ? -22.088 11.992 37.309 1.00 91.44 235 ILE A C 1
ATOM 1991 O O . ILE A 1 235 ? -22.275 11.276 36.326 1.00 91.44 235 ILE A O 1
ATOM 1995 N N . ARG A 1 236 ? -21.236 13.024 37.290 1.00 91.44 236 ARG A N 1
ATOM 1996 C CA . ARG A 1 236 ? -20.526 13.455 36.079 1.00 91.44 236 ARG A CA 1
ATOM 1997 C C . ARG A 1 236 ? -19.643 12.342 35.516 1.00 91.44 236 ARG A C 1
ATOM 1999 O O . ARG A 1 236 ? -19.685 12.071 34.321 1.00 91.44 236 ARG A O 1
ATOM 2006 N N . ALA A 1 237 ? -18.877 11.652 36.364 1.00 90.38 237 ALA A N 1
ATOM 2007 C CA . ALA A 1 237 ? -18.052 10.526 35.927 1.00 90.38 237 ALA A CA 1
ATOM 2008 C C . ALA A 1 237 ? -18.898 9.356 35.385 1.00 90.38 237 ALA A C 1
ATOM 2010 O O . ALA A 1 237 ? -18.534 8.763 34.370 1.00 90.38 237 ALA A O 1
ATOM 2011 N N . GLY A 1 238 ? -20.049 9.067 35.999 1.00 91.06 238 GLY A N 1
ATOM 2012 C CA . GLY A 1 238 ? -20.984 8.044 35.531 1.00 91.06 238 GLY A CA 1
ATOM 2013 C C . GLY A 1 238 ? -21.628 8.402 34.190 1.00 91.06 238 GLY A C 1
ATOM 2014 O O . GLY A 1 238 ? -21.681 7.564 33.292 1.00 91.06 238 GLY A O 1
ATOM 2015 N N . LYS A 1 239 ? -22.058 9.657 34.012 1.00 91.31 239 LYS A N 1
ATOM 2016 C CA . LYS A 1 239 ? -22.589 10.181 32.742 1.00 91.31 239 LYS A CA 1
ATOM 2017 C C . LYS A 1 239 ? -21.545 10.140 31.634 1.00 91.31 239 LYS A C 1
ATOM 2019 O O . LYS A 1 239 ? -21.862 9.761 30.507 1.00 91.31 239 LYS A O 1
ATOM 2024 N N . GLU A 1 240 ? -20.299 10.456 31.963 1.00 91.56 240 GLU A N 1
ATOM 2025 C CA . GLU A 1 240 ? -19.185 10.431 31.020 1.00 91.56 240 GLU A CA 1
ATOM 2026 C C . GLU A 1 240 ? -18.921 9.019 30.466 1.00 91.56 240 GLU A C 1
ATOM 2028 O O . GLU A 1 240 ? -18.648 8.864 29.276 1.00 91.56 240 GLU A O 1
ATOM 2033 N N . ILE A 1 241 ? -19.100 7.967 31.279 1.00 91.06 241 ILE A N 1
ATOM 2034 C CA . ILE A 1 241 ? -19.014 6.566 30.820 1.00 91.06 241 ILE A CA 1
ATOM 2035 C C . ILE A 1 241 ? -20.045 6.280 29.719 1.00 91.06 241 ILE A C 1
ATOM 2037 O O . ILE A 1 241 ? -19.722 5.623 28.725 1.00 91.06 241 ILE A O 1
ATOM 2041 N N . PHE A 1 242 ? -21.278 6.771 29.870 1.00 91.19 242 PHE A N 1
ATOM 2042 C CA . PHE A 1 242 ? -22.322 6.608 28.857 1.00 91.19 242 PHE A CA 1
ATOM 2043 C C . PHE A 1 242 ? -22.062 7.467 27.621 1.00 91.19 242 PHE A C 1
ATOM 2045 O O . PHE A 1 242 ? -22.188 6.959 26.507 1.00 91.19 242 PHE A O 1
ATOM 2052 N N . ARG A 1 243 ? -21.626 8.720 27.804 1.00 90.50 243 ARG A N 1
ATOM 2053 C CA . ARG A 1 243 ? -21.276 9.639 26.709 1.00 90.50 243 ARG A CA 1
ATOM 2054 C C . ARG A 1 243 ? -20.193 9.062 25.796 1.00 90.50 243 ARG A C 1
ATOM 2056 O O . ARG A 1 243 ? -20.268 9.219 24.583 1.00 90.50 243 ARG A O 1
ATOM 2063 N N . LEU A 1 244 ? -19.211 8.368 26.374 1.00 88.62 244 LEU A N 1
ATOM 2064 C CA . LEU A 1 244 ? -18.114 7.726 25.645 1.00 88.62 244 LEU A CA 1
ATOM 2065 C C . LEU A 1 244 ? -18.449 6.309 25.141 1.00 88.62 244 LEU A C 1
ATOM 2067 O O . LEU A 1 244 ? -17.591 5.652 24.557 1.00 88.62 244 LEU A O 1
ATOM 2071 N N . GLY A 1 245 ? -19.663 5.798 25.383 1.00 88.50 245 GLY A N 1
ATOM 2072 C CA . GLY A 1 245 ? -20.053 4.439 24.986 1.00 88.50 245 GLY A CA 1
ATOM 2073 C C . GLY A 1 245 ? -19.325 3.322 25.751 1.00 88.50 245 GLY A C 1
ATOM 2074 O O . GLY A 1 245 ? -19.344 2.169 25.327 1.00 88.50 245 GLY A O 1
ATOM 2075 N N . LEU A 1 246 ? -18.701 3.632 26.891 1.00 90.25 246 LEU A N 1
ATOM 2076 C CA . LEU A 1 246 ? -17.844 2.717 27.657 1.00 90.25 246 LEU A CA 1
ATOM 2077 C C . LEU A 1 246 ? -18.600 1.881 28.703 1.00 90.25 246 LEU A C 1
ATOM 2079 O O . LEU A 1 246 ? -17.986 1.087 29.413 1.00 90.25 246 LEU A O 1
ATOM 2083 N N . HIS A 1 247 ? -19.922 2.025 28.804 1.00 90.69 247 HIS A N 1
ATOM 2084 C CA . HIS A 1 247 ? -20.762 1.371 29.817 1.00 90.69 247 HIS A CA 1
ATOM 2085 C C . HIS A 1 247 ? -20.619 -0.162 29.846 1.00 90.69 247 HIS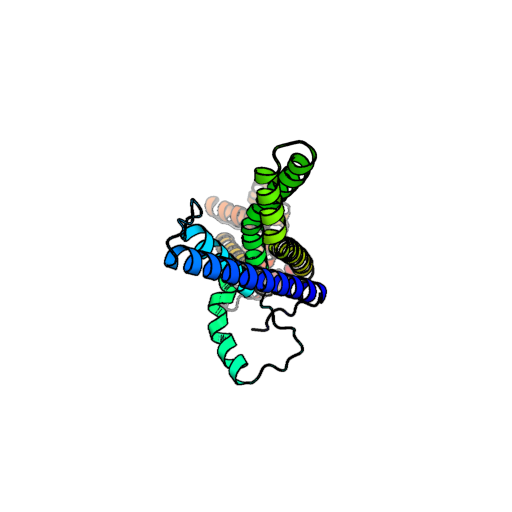 A C 1
ATOM 2087 O O . HIS A 1 247 ? -20.545 -0.740 30.928 1.00 90.69 247 HIS A O 1
ATOM 2093 N N . LYS A 1 248 ? -20.484 -0.830 28.690 1.00 89.62 248 LYS A N 1
ATOM 2094 C CA . LYS A 1 248 ? -20.249 -2.287 28.631 1.00 89.62 248 LYS A CA 1
ATOM 2095 C C . LYS A 1 248 ? -18.874 -2.682 29.161 1.00 89.62 248 LYS A C 1
ATOM 2097 O O . LYS A 1 248 ? -18.781 -3.613 29.956 1.00 89.62 248 LYS A O 1
ATOM 2102 N N . ASN A 1 249 ? -17.827 -1.951 28.773 1.00 86.94 249 ASN A N 1
ATOM 2103 C CA . ASN A 1 249 ? -16.471 -2.171 29.288 1.00 86.94 249 ASN A CA 1
ATOM 2104 C C . ASN A 1 249 ? -16.439 -1.961 30.806 1.00 86.94 249 ASN A C 1
ATOM 2106 O O . ASN A 1 249 ? -15.823 -2.736 31.531 1.00 86.94 249 ASN A O 1
ATOM 2110 N N . ALA A 1 250 ? -17.159 -0.944 31.283 1.00 87.12 250 ALA A N 1
ATOM 2111 C CA . ALA A 1 250 ? -17.272 -0.646 32.696 1.00 87.12 250 ALA A CA 1
ATOM 2112 C C . ALA A 1 250 ? -17.967 -1.776 33.478 1.00 87.12 250 ALA A C 1
ATOM 2114 O O . ALA A 1 250 ? -17.433 -2.265 34.472 1.00 87.12 250 ALA A O 1
ATOM 2115 N N . LEU A 1 251 ? -19.115 -2.263 32.999 1.00 89.44 251 LEU A N 1
ATOM 2116 C CA . LEU A 1 251 ? -19.794 -3.406 33.614 1.00 89.44 251 LEU A CA 1
ATOM 2117 C C . LEU A 1 251 ? -18.927 -4.675 33.585 1.00 89.44 251 LEU A C 1
ATOM 2119 O O . LEU A 1 251 ? -18.868 -5.386 34.586 1.00 89.44 251 LEU A O 1
ATOM 2123 N N . GLN A 1 252 ? -18.208 -4.939 32.486 1.00 87.50 252 GLN A N 1
ATOM 2124 C CA . GLN A 1 252 ? -17.303 -6.092 32.390 1.00 87.50 252 GLN A CA 1
ATOM 2125 C C . GLN A 1 252 ? -16.188 -6.021 33.429 1.00 87.50 252 GLN A C 1
ATOM 2127 O O . GLN A 1 252 ? -15.909 -7.024 34.080 1.00 87.50 252 GLN A O 1
ATOM 2132 N N . GLN A 1 253 ? -15.590 -4.850 33.645 1.00 84.62 253 GLN A N 1
ATOM 2133 C CA . GLN A 1 253 ? -14.570 -4.669 34.679 1.00 84.62 253 GLN A CA 1
ATOM 2134 C C . GLN A 1 253 ? -15.113 -4.923 36.088 1.00 84.62 253 GLN A C 1
ATOM 2136 O O . GLN A 1 253 ? -14.412 -5.506 36.907 1.00 84.62 253 GLN A O 1
ATOM 2141 N N . ILE A 1 254 ? -16.358 -4.524 36.368 1.00 85.69 254 ILE A N 1
ATOM 2142 C CA . ILE A 1 254 ? -16.998 -4.758 37.672 1.00 85.69 254 ILE A CA 1
ATOM 2143 C C . ILE A 1 254 ? -17.276 -6.251 37.885 1.00 85.69 254 ILE A C 1
ATOM 2145 O O . ILE A 1 254 ? -17.013 -6.771 38.965 1.00 85.69 254 ILE A O 1
ATOM 2149 N N . VAL A 1 255 ? -17.760 -6.954 36.856 1.00 86.25 255 VAL A N 1
ATOM 2150 C CA . VAL A 1 255 ? -18.005 -8.407 36.915 1.00 86.25 255 VAL A CA 1
ATOM 2151 C C . VAL A 1 255 ? -16.699 -9.192 37.069 1.00 86.25 255 VAL A C 1
ATOM 2153 O O . VAL A 1 255 ? -16.657 -10.176 37.801 1.00 86.25 255 VAL A O 1
ATOM 2156 N N . SER A 1 256 ? -15.633 -8.747 36.403 1.00 83.44 256 SER A N 1
ATOM 2157 C CA . SER A 1 256 ? -14.320 -9.409 36.400 1.00 83.44 256 SER A CA 1
ATOM 2158 C C . SER A 1 256 ? -13.476 -9.097 37.639 1.00 83.44 256 SER A C 1
ATOM 2160 O O . SER A 1 256 ? -12.331 -9.535 37.721 1.00 83.44 256 SER A O 1
ATOM 2162 N N . ASP A 1 257 ? -13.991 -8.305 38.580 1.00 78.75 257 ASP A N 1
ATOM 2163 C CA . ASP A 1 257 ? -13.228 -7.869 39.740 1.00 78.75 257 ASP A CA 1
ATOM 2164 C C . ASP A 1 257 ? -13.036 -9.007 40.753 1.00 78.75 257 ASP A C 1
ATOM 2166 O O . ASP A 1 257 ? -13.951 -9.400 41.483 1.00 78.75 257 ASP A O 1
ATOM 2170 N N . THR A 1 258 ? -11.816 -9.533 40.803 1.00 67.12 258 THR A N 1
ATOM 2171 C CA . THR A 1 258 ? -11.400 -10.618 41.699 1.00 67.12 258 THR A CA 1
ATOM 2172 C C . THR A 1 258 ? -10.895 -10.130 43.055 1.00 67.12 258 THR A C 1
ATOM 2174 O O . THR A 1 258 ? -10.710 -10.943 43.954 1.00 67.12 258 THR A O 1
ATOM 2177 N N . ASN A 1 259 ? -10.703 -8.821 43.251 1.00 67.88 259 ASN A N 1
ATOM 2178 C CA . ASN A 1 259 ? -10.020 -8.279 44.433 1.00 67.88 259 ASN A CA 1
ATOM 2179 C C . ASN A 1 259 ? -10.910 -8.187 45.687 1.00 67.88 259 ASN A C 1
ATOM 2181 O O . ASN A 1 259 ? -10.545 -7.520 46.650 1.00 67.88 259 ASN A O 1
ATOM 2185 N N . GLY A 1 260 ? -12.110 -8.778 45.670 1.00 63.34 260 GLY A N 1
ATOM 2186 C CA . GLY A 1 260 ? -13.067 -8.713 46.785 1.00 63.34 260 GLY A CA 1
ATOM 2187 C C . GLY A 1 260 ? -13.613 -7.308 47.077 1.00 63.34 260 GLY A C 1
ATOM 2188 O O . GLY A 1 260 ? -14.340 -7.125 48.046 1.00 63.34 260 GLY A O 1
ATOM 2189 N N . SER A 1 261 ? -13.298 -6.310 46.240 1.00 66.75 261 SER A N 1
ATOM 2190 C CA . SER A 1 261 ? -13.702 -4.910 46.446 1.00 66.75 261 SER A CA 1
ATOM 2191 C C . SER A 1 261 ? -15.170 -4.624 46.098 1.00 66.75 261 SER A C 1
ATOM 2193 O O . SER A 1 261 ? -15.647 -3.502 46.266 1.00 66.75 261 SER A O 1
ATOM 2195 N N . VAL A 1 262 ? -15.882 -5.637 45.598 1.00 75.25 262 VAL A N 1
ATOM 2196 C CA . VAL A 1 262 ? -17.282 -5.583 45.175 1.00 75.25 262 VAL A CA 1
ATOM 2197 C C . VAL A 1 262 ? -17.991 -6.819 45.711 1.00 75.25 262 VAL A C 1
ATOM 2199 O O . VAL A 1 262 ? -17.514 -7.939 45.521 1.00 75.25 262 VAL A O 1
ATOM 2202 N N . ASP A 1 263 ? -19.131 -6.611 46.360 1.00 82.25 263 ASP A N 1
ATOM 2203 C CA . ASP A 1 263 ? -19.996 -7.672 46.860 1.00 82.25 263 ASP A CA 1
ATOM 2204 C C . ASP A 1 263 ? -20.641 -8.463 45.711 1.00 82.25 263 ASP A C 1
ATOM 2206 O O . ASP A 1 263 ? -20.938 -7.926 44.641 1.00 82.25 263 ASP A O 1
ATOM 2210 N N . GLU A 1 264 ? -20.908 -9.751 45.939 1.00 81.12 264 GLU A N 1
ATOM 2211 C CA . GLU A 1 264 ? -21.451 -10.631 44.893 1.00 81.12 264 GLU A CA 1
ATOM 2212 C C . GLU A 1 264 ? -22.818 -10.173 44.365 1.00 81.12 264 GLU A C 1
ATOM 2214 O O . GLU A 1 264 ? -23.109 -10.326 43.179 1.00 81.12 264 GLU A O 1
ATOM 2219 N N . ARG A 1 265 ? -23.629 -9.488 45.186 1.00 83.12 265 ARG A N 1
ATOM 2220 C CA . ARG A 1 265 ? -24.887 -8.885 44.711 1.00 83.12 265 ARG A CA 1
ATOM 2221 C C . ARG A 1 265 ? -24.645 -7.812 43.650 1.00 83.12 265 ARG A C 1
ATOM 2223 O O . ARG A 1 265 ? -25.385 -7.762 42.667 1.00 83.12 265 ARG A O 1
ATOM 2230 N N . THR A 1 266 ? -23.625 -6.972 43.811 1.00 82.56 266 THR A N 1
ATOM 2231 C CA . THR A 1 266 ? -23.287 -5.933 42.828 1.00 82.56 266 THR A CA 1
ATOM 2232 C C . THR A 1 266 ? -22.724 -6.532 41.541 1.00 82.56 266 THR A C 1
ATOM 2234 O O . THR A 1 266 ? -23.058 -6.052 40.455 1.00 82.56 266 THR A O 1
ATOM 2237 N N . LYS A 1 267 ? -21.940 -7.615 41.623 1.00 84.25 267 LYS A N 1
ATOM 2238 C CA . LYS A 1 267 ? -21.482 -8.351 40.432 1.00 84.25 267 LYS A CA 1
ATOM 2239 C C . LYS A 1 267 ? -22.645 -8.987 39.671 1.00 84.25 267 LYS A C 1
ATOM 2241 O O . LYS A 1 267 ? -22.719 -8.849 38.449 1.00 84.25 267 LYS A O 1
ATOM 2246 N N . ASP A 1 268 ? -23.596 -9.595 40.375 1.00 85.69 268 ASP A N 1
ATOM 2247 C CA . ASP A 1 268 ? -24.804 -10.166 39.770 1.00 85.69 268 ASP A CA 1
ATOM 2248 C C . ASP A 1 268 ? -25.685 -9.102 39.104 1.00 85.69 268 ASP A C 1
ATOM 2250 O O . ASP A 1 268 ? -26.195 -9.309 37.998 1.00 85.69 268 ASP A O 1
ATOM 2254 N N . MET A 1 269 ? -25.847 -7.935 39.736 1.00 85.69 269 MET A N 1
ATOM 2255 C CA . MET A 1 269 ? -26.550 -6.803 39.126 1.00 85.69 269 MET A CA 1
ATOM 2256 C C . MET A 1 269 ? -25.830 -6.307 37.868 1.00 85.69 269 MET A C 1
ATOM 2258 O O . MET A 1 269 ? -26.475 -6.117 36.836 1.00 85.69 269 MET A O 1
ATOM 2262 N N . ALA A 1 270 ? -24.503 -6.163 37.911 1.00 85.62 270 ALA A N 1
ATOM 2263 C CA . ALA A 1 270 ? -23.714 -5.762 36.750 1.00 85.62 270 ALA A CA 1
ATOM 2264 C C . ALA A 1 270 ? -23.837 -6.771 35.595 1.00 85.62 270 ALA A C 1
ATOM 2266 O O . ALA A 1 270 ? -24.019 -6.370 34.446 1.00 85.62 270 ALA A O 1
ATOM 2267 N N . LYS A 1 271 ? -23.831 -8.076 35.894 1.00 88.69 271 LYS A N 1
ATOM 2268 C CA . LYS A 1 271 ? -24.019 -9.151 34.909 1.00 88.69 271 LYS A CA 1
ATOM 2269 C C . LYS A 1 271 ? -25.405 -9.110 34.259 1.00 88.69 271 LYS A C 1
ATOM 2271 O O . LYS A 1 271 ? -25.514 -9.283 33.048 1.00 88.69 271 LYS A O 1
ATOM 2276 N N . LYS A 1 272 ? -26.461 -8.828 35.033 1.00 89.25 272 LYS A N 1
ATOM 2277 C CA . LYS A 1 272 ? -27.824 -8.637 34.500 1.00 89.25 272 LYS A CA 1
ATOM 2278 C C . LYS A 1 272 ? -27.919 -7.427 33.570 1.00 89.25 272 LYS A C 1
ATOM 2280 O O . LYS A 1 272 ? -28.599 -7.508 32.553 1.00 89.25 272 LYS A O 1
ATOM 2285 N N . LEU A 1 273 ? -27.242 -6.329 33.905 1.00 88.00 273 LEU A N 1
ATOM 2286 C CA . LEU A 1 273 ? -27.206 -5.116 33.080 1.00 88.00 273 LEU A CA 1
ATOM 2287 C C . LEU A 1 273 ? -26.392 -5.300 31.792 1.00 88.00 273 LEU A C 1
ATOM 2289 O O . LEU A 1 273 ? -26.711 -4.682 30.787 1.00 88.00 273 LEU A O 1
ATOM 2293 N N . LEU A 1 274 ? -25.379 -6.168 31.806 1.00 86.81 274 LEU A N 1
ATOM 2294 C CA . LEU A 1 274 ? -24.554 -6.504 30.639 1.00 86.81 274 LEU A CA 1
ATOM 2295 C C . LEU A 1 274 ? -25.330 -7.261 29.550 1.00 86.81 274 LEU A C 1
ATOM 2297 O O . LEU A 1 274 ? -24.981 -7.177 28.375 1.00 86.81 274 LEU A O 1
ATOM 2301 N N . ASN A 1 275 ? -26.363 -7.999 29.966 1.00 78.81 275 ASN A N 1
ATOM 2302 C CA . ASN A 1 275 ? -27.222 -8.815 29.107 1.00 78.81 275 ASN A CA 1
ATOM 2303 C C . ASN A 1 275 ? -28.496 -8.081 28.639 1.00 78.81 275 ASN A C 1
ATOM 2305 O O . ASN A 1 275 ? -29.324 -8.696 27.968 1.00 78.81 275 ASN A O 1
ATOM 2309 N N . LYS A 1 276 ? -28.672 -6.808 29.017 1.00 73.25 276 LYS A N 1
ATOM 2310 C CA . LYS A 1 276 ? -29.719 -5.911 28.507 1.00 73.25 276 LYS A CA 1
ATOM 2311 C C . LYS A 1 276 ? -29.178 -5.052 27.368 1.00 73.25 276 LYS A C 1
ATOM 2313 O O . LYS A 1 276 ? -29.983 -4.756 26.463 1.00 73.25 276 LYS A O 1
#

Solvent-accessible surface area (backbone atoms only — not comparable to full-atom values): 15082 Å² total; per-residue (Å²): 130,82,75,84,76,76,82,59,64,61,36,58,53,24,22,50,49,15,27,50,15,22,52,52,34,41,53,53,52,50,52,52,52,52,53,52,51,52,38,49,74,72,70,44,82,78,77,86,74,55,70,64,56,58,53,49,54,45,52,54,26,52,51,49,30,60,71,26,65,70,83,70,92,84,61,84,78,53,73,75,61,59,64,55,49,68,70,43,55,65,54,53,74,77,48,45,68,52,57,49,31,46,56,47,36,57,65,39,48,57,56,51,53,55,42,52,54,13,53,52,20,48,56,41,40,79,78,48,66,63,66,66,16,49,54,25,40,52,50,29,63,60,46,44,36,44,48,54,15,39,55,20,38,41,52,23,28,52,48,48,50,55,45,41,70,75,55,62,56,66,69,59,54,51,50,52,51,51,52,53,49,53,49,50,49,51,52,47,54,51,28,51,56,31,38,67,60,26,31,68,66,53,45,58,76,40,41,74,52,48,72,74,50,54,77,71,60,47,63,74,66,56,82,70,95,58,57,71,70,59,46,50,49,19,51,53,29,43,36,47,32,56,76,70,68,31,49,63,60,38,33,50,53,55,51,67,56,79,82,70,86,64,57,69,68,57,30,53,51,27,50,57,59,68,76,108

Nearest PDB structures (foldseek):
  7zec-assembly1_C  TM=1.862E-01  e=8.727E+00  Escherichia coli K-12

Radius of gyration: 34.65 Å; Cα contacts (8 Å, |Δi|>4): 223; chains: 1; bounding box: 74×44×96 Å

Mean predicted aligned error: 14.23 Å

pLDDT: mean 76.15, std 14.55, range [28.17, 91.94]

Secondary structure (DSSP, 8-state):
--------HHHHHHHHHHHHHHHHHHHHHHHHHHHHHHHHHTT----S--HHHHHHHHHHHHHHHHHH----TTS---HHHHHTTTTHHHHHHH--HHHHHHHHHHHHHHHHHHHHHHHHHHHHHHHS-HHHHHHHHHHHHHHHHHHHHHHHHHHHHHHHHHHHHHS--HHHHHHHHHHHHHHHHHHHHHHHHHHHHH-HHHHHHTHHHHHHS-HHHHHHH--S---HHHHHHHHHHHHHHHHTT-HHHHHHHHHT--SS-S-HHHHHHHHHHHT-

Organism: NCBI:txid2508949

Foldseek 3Di:
DDDPQQPPPLLLVLLVLLLQLLVVLLVLLVVVLVVCVVCVVVVNDPPDDPPVNSVVSNVLSVLSNVLSDDDHPPDDDPPVVVVCVVVCVVVCVVDPNLVSLVVNLVVLVVLVVLLVQLVVLCVCCVPHDPVSSVVSVVSNVSSVSSVSSSVSSVVSSVSVVVSCVVPPDVVVVVVVVVVVVVVVVVLLVLLVVLCVLQPLLNLLVCVVVLQPDDLVVQLVVDPDPDPPVSSSRNSVSSNVCVVVVSLLSNLVCSLPDPPPSDDVVSNVSSVVVNVD

Sequence (276 aa):
MQMKNYEDKRIFKQLAWAKSGYTIFTILIFLIFIGALISTLIGKTVSYISWWLYIYLLITSIIGWMISNVKPINENLTKKQMQNIEERDIETKFWNAEKKLFIWSIIESVFILWYLFGMIGIIFYLFFDYIFALVLMLAFLLFFPKLIAAISCFRAYLYVRQENKKNPPDYVIQEKQRKLLQEKEKNSQTAANLILKTGKLFFVKYYIYLQNYSESDLMDIVKENYSEEIKTQKIRAGKEIFRLGLHKNALQQIVSDTNGSVDERTKDMAKKLLNK